Protein AF-A0A7X8A8U7-F1 (afdb_monomer)

Solvent-accessible surface area (backbone atoms only — not comparable to full-atom values): 13178 Å² total; per-residue (Å²): 133,67,96,52,66,76,62,50,73,71,56,72,55,98,38,69,68,60,51,51,52,52,32,54,49,26,54,75,68,67,36,62,67,61,24,28,56,44,34,47,49,49,16,50,50,25,50,57,52,45,16,51,68,59,14,47,54,32,24,50,51,19,32,51,44,16,62,76,69,65,38,58,66,55,28,25,50,24,29,49,54,45,18,57,52,30,47,77,72,67,36,56,68,57,23,51,54,24,43,68,66,16,49,62,52,24,59,78,65,69,36,34,53,57,49,12,53,50,24,40,58,58,13,48,58,32,45,80,70,68,38,50,74,60,12,52,55,26,38,54,52,12,43,59,22,15,62,76,50,66,37,41,65,58,42,16,53,49,27,34,53,52,12,52,52,23,49,79,71,67,38,55,71,59,13,53,54,24,35,54,51,13,49,72,40,48,80,51,86,82,32,23,53,62,47,15,53,44,32,35,52,53,12,52,50,28,44,76,75,65,40,50,70,63,13,45,57,24,21,52,53,12,27,55,22,10,59,74,45,52,22,42,58,52,30,16,50,26,32,36,54,47,14,51,51,30,45,76,72,67,38,57,66,62,14,50,55,28,41,52,55,15,48,54,26,44,54,59,37,73,77,84

Mean predicted aligned error: 4.86 Å

Radius of gyration: 19.3 Å; Cα contacts (8 Å, |Δi|>4): 388; chains: 1; bounding box: 49×42×52 Å

Nearest PDB structures (foldseek):
  3sf4-assembly1_A  TM=5.669E-01  e=4.932E-05  Homo sapiens
  5a7d-assembly4_D  TM=5.141E-01  e=3.192E-05  Drosophila melanogaster
  6hc2-assembly1_C  TM=5.710E-01  e=1.529E-04  Homo sapiens
  3ro2-assembly1_A  TM=4.913E-01  e=6.404E-05  Mus musculus
  6mfv-assembly4_D  TM=6.265E-01  e=5.658E-03  Pyrococcus horikoshii OT3

Structure (mmCIF, N/CA/C/O backbone):
data_AF-A0A7X8A8U7-F1
#
_entry.id   AF-A0A7X8A8U7-F1
#
loop_
_atom_site.group_PDB
_atom_site.id
_atom_site.type_symbol
_atom_site.label_atom_id
_atom_site.label_alt_id
_atom_site.label_comp_id
_atom_site.label_asym_id
_atom_site.label_entity_id
_atom_site.label_seq_id
_atom_site.pdbx_PDB_ins_code
_atom_site.Cartn_x
_atom_site.Cartn_y
_atom_site.Cartn_z
_atom_site.occupancy
_atom_site.B_iso_or_equiv
_atom_site.auth_seq_id
_atom_site.auth_comp_id
_atom_site.auth_asym_id
_atom_site.auth_atom_id
_atom_site.pdbx_PDB_model_num
ATOM 1 N N . MET A 1 1 ? -24.612 5.758 11.509 1.00 29.52 1 MET A N 1
ATOM 2 C CA . MET A 1 1 ? -23.771 6.865 11.016 1.00 29.52 1 MET A CA 1
ATOM 3 C C . MET A 1 1 ? -22.344 6.439 11.292 1.00 29.52 1 MET A C 1
ATOM 5 O O . MET A 1 1 ? -21.960 6.376 12.449 1.00 29.52 1 MET A O 1
ATOM 9 N N . THR A 1 2 ? -21.651 5.929 10.279 1.00 29.95 2 THR A N 1
ATOM 10 C CA . THR A 1 2 ? -20.330 5.307 10.427 1.00 29.95 2 THR A CA 1
ATOM 11 C C . THR A 1 2 ? -19.344 6.360 10.928 1.00 29.95 2 THR A C 1
ATOM 13 O O . THR A 1 2 ? -19.280 7.436 10.329 1.00 29.95 2 THR A O 1
ATOM 16 N N . LEU A 1 3 ? -18.581 6.030 11.980 1.00 38.50 3 LEU A N 1
ATOM 17 C CA . LEU A 1 3 ? -17.526 6.835 12.637 1.00 38.50 3 LEU A CA 1
ATOM 18 C C . LEU A 1 3 ? -16.464 7.400 11.662 1.00 38.50 3 LEU A C 1
ATOM 20 O O . LEU A 1 3 ? -15.625 8.209 12.020 1.00 38.50 3 LEU A O 1
ATOM 24 N N . ILE A 1 4 ? -16.535 7.021 10.386 1.00 44.38 4 ILE A N 1
ATOM 25 C CA . ILE A 1 4 ? -15.584 7.382 9.339 1.00 44.38 4 ILE A CA 1
ATOM 26 C C . ILE A 1 4 ? -16.167 8.423 8.356 1.00 44.38 4 ILE A C 1
ATOM 28 O O . ILE A 1 4 ? -15.412 9.148 7.729 1.00 44.38 4 ILE A O 1
ATOM 32 N N . SER A 1 5 ? -17.488 8.600 8.216 1.00 41.59 5 SER A N 1
ATOM 33 C CA . SER A 1 5 ? -18.013 9.275 7.003 1.00 41.59 5 SER A CA 1
ATOM 34 C C . SER A 1 5 ? -17.898 10.807 6.944 1.00 41.59 5 SER A C 1
ATOM 36 O O . SER A 1 5 ? -17.692 11.322 5.859 1.00 41.59 5 SER A O 1
ATOM 38 N N . ALA A 1 6 ? -17.970 11.553 8.054 1.00 31.25 6 ALA A N 1
ATOM 39 C CA . ALA A 1 6 ? -17.949 13.029 7.995 1.00 31.25 6 ALA A CA 1
ATOM 40 C C . ALA A 1 6 ? -16.612 13.655 8.435 1.00 31.25 6 ALA A C 1
ATOM 42 O O . ALA A 1 6 ? -16.249 14.733 7.968 1.00 31.25 6 ALA A O 1
ATOM 43 N N . ALA A 1 7 ? -15.853 12.974 9.301 1.00 36.41 7 ALA A N 1
ATOM 44 C CA . ALA A 1 7 ? -14.508 13.400 9.687 1.00 36.41 7 ALA A CA 1
ATOM 45 C C . ALA A 1 7 ? -13.444 12.928 8.675 1.00 36.41 7 ALA A C 1
ATOM 47 O O . ALA A 1 7 ? -12.528 13.689 8.366 1.00 36.41 7 ALA A O 1
ATOM 48 N N . ALA A 1 8 ? -13.575 11.728 8.084 1.00 38.00 8 ALA A N 1
ATOM 49 C CA . ALA A 1 8 ? -12.569 11.209 7.148 1.00 38.00 8 ALA A CA 1
ATOM 50 C C . ALA A 1 8 ? -12.630 11.843 5.749 1.00 38.00 8 ALA A C 1
ATOM 52 O O . ALA A 1 8 ? -11.623 11.841 5.041 1.00 38.00 8 ALA A O 1
ATOM 53 N N . GLU A 1 9 ? -13.761 12.434 5.356 1.00 37.53 9 GLU A N 1
ATOM 54 C CA . GLU A 1 9 ? -13.905 13.091 4.048 1.00 37.53 9 GLU A CA 1
ATOM 55 C C . GLU A 1 9 ? -13.117 14.411 3.976 1.00 37.53 9 GLU A C 1
ATOM 57 O O . GLU A 1 9 ? -12.620 14.789 2.919 1.00 37.53 9 GLU A O 1
ATOM 62 N N . GLY A 1 10 ? -12.910 15.066 5.126 1.00 37.25 10 GLY A N 1
ATOM 63 C CA . GLY A 1 10 ? -12.135 16.303 5.248 1.00 37.25 10 GLY A CA 1
ATOM 64 C C . GLY A 1 10 ? -10.708 16.136 5.774 1.00 37.25 10 GLY A C 1
ATOM 65 O O . GLY A 1 10 ? -9.951 17.094 5.708 1.00 37.25 10 GLY A O 1
ATOM 66 N N . LEU A 1 11 ? -10.320 14.963 6.294 1.00 44.78 11 LEU A N 1
ATOM 67 C CA . LEU A 1 11 ? -9.005 14.716 6.917 1.00 44.78 11 LEU A CA 1
ATOM 68 C C . LEU A 1 11 ? -8.078 13.794 6.102 1.00 44.78 11 LEU A C 1
ATOM 70 O O . LEU A 1 11 ? -6.947 13.553 6.510 1.00 44.78 11 LEU A O 1
ATOM 74 N N . ARG A 1 12 ? -8.452 13.425 4.869 1.00 51.97 12 ARG A N 1
ATOM 75 C CA . ARG A 1 12 ? -7.515 12.979 3.805 1.00 51.97 12 ARG A CA 1
ATOM 76 C C . ARG A 1 12 ? -6.573 14.101 3.310 1.00 51.97 12 ARG A C 1
ATOM 78 O O . ARG A 1 12 ? -6.045 14.063 2.199 1.00 51.97 12 ARG A O 1
ATOM 85 N N . LEU A 1 13 ? -6.356 15.124 4.132 1.00 51.38 13 LEU A N 1
ATOM 86 C CA . LEU A 1 13 ? -5.466 16.240 3.867 1.00 51.38 13 LEU A CA 1
ATOM 87 C C . LEU A 1 13 ? -4.034 15.746 4.047 1.00 51.38 13 LEU A C 1
ATOM 89 O O . LEU A 1 13 ? -3.618 15.422 5.154 1.00 51.38 13 LEU A O 1
ATOM 93 N N . ARG A 1 14 ? -3.258 15.728 2.960 1.00 62.75 14 ARG A N 1
ATOM 94 C CA . ARG A 1 14 ? -1.804 15.468 2.946 1.00 62.75 14 ARG A CA 1
ATOM 95 C C . ARG A 1 14 ? -1.008 16.590 3.631 1.00 62.75 14 ARG A C 1
ATOM 97 O O . ARG A 1 14 ? 0.057 16.983 3.159 1.00 62.75 14 ARG A O 1
ATOM 104 N N . ASP A 1 15 ? -1.557 17.173 4.684 1.00 76.94 15 ASP A N 1
ATOM 105 C CA . ASP A 1 15 ? -1.077 18.365 5.356 1.00 76.94 15 ASP A CA 1
ATOM 106 C C . ASP A 1 15 ? -1.090 18.119 6.865 1.00 76.94 15 ASP A C 1
ATOM 108 O O . ASP A 1 15 ? -2.117 18.256 7.535 1.00 76.94 15 ASP A O 1
ATOM 112 N N . GLU A 1 16 ? 0.082 17.743 7.377 1.00 85.31 16 GLU A N 1
ATOM 113 C CA . GLU A 1 16 ? 0.337 17.509 8.799 1.00 85.31 16 GLU A CA 1
ATOM 114 C C . GLU A 1 16 ? -0.150 18.670 9.669 1.00 85.31 16 GLU A C 1
ATOM 116 O O . GLU A 1 16 ? -0.718 18.439 10.731 1.00 85.31 16 GLU A O 1
ATOM 121 N N . GLN A 1 17 ? -0.003 19.923 9.216 1.00 86.75 17 GLN A N 1
ATOM 122 C CA . GLN A 1 17 ? -0.391 21.088 10.015 1.00 86.75 17 GLN A CA 1
ATOM 123 C C . GLN A 1 17 ? -1.900 21.135 10.247 1.00 86.75 17 GLN A C 1
ATOM 125 O O . GLN A 1 17 ? -2.347 21.464 11.345 1.00 86.75 17 GLN A O 1
ATOM 130 N N . LYS A 1 18 ? -2.697 20.777 9.234 1.00 85.44 18 LYS A N 1
ATOM 131 C CA . LYS A 1 18 ? -4.159 20.742 9.358 1.00 85.44 18 LYS A CA 1
ATOM 132 C C . LYS A 1 18 ? -4.621 19.601 10.256 1.00 85.44 18 LYS A C 1
ATOM 134 O O . LYS A 1 18 ? -5.530 19.810 11.057 1.00 85.44 18 LYS A O 1
ATOM 139 N N . ILE A 1 19 ? -3.987 18.431 10.149 1.00 86.06 19 ILE A N 1
ATOM 140 C CA . ILE A 1 19 ? -4.287 17.282 11.013 1.00 86.06 19 ILE A CA 1
ATOM 141 C C . ILE A 1 19 ? -3.961 17.630 12.471 1.00 86.06 19 ILE A C 1
ATOM 143 O O . ILE A 1 19 ? -4.821 17.486 13.339 1.00 86.06 19 ILE A O 1
ATOM 147 N N . THR A 1 20 ? -2.771 18.178 12.729 1.00 89.69 20 THR A N 1
ATOM 148 C CA . THR A 1 20 ? -2.343 18.610 14.068 1.00 89.69 20 THR A CA 1
ATOM 149 C C . THR A 1 20 ? -3.266 19.686 14.637 1.00 89.69 20 THR A C 1
ATOM 151 O O . THR A 1 20 ? -3.722 19.565 15.769 1.00 89.69 20 THR A O 1
ATOM 154 N N . ALA A 1 21 ? -3.638 20.699 13.847 1.00 89.00 21 ALA A N 1
ATOM 155 C CA . ALA A 1 21 ? -4.564 21.739 14.298 1.00 89.00 21 ALA A CA 1
ATOM 156 C C . ALA A 1 21 ? -5.960 21.184 14.641 1.00 89.00 21 ALA A C 1
ATOM 158 O O . ALA A 1 21 ? -6.583 21.624 15.611 1.00 89.00 21 ALA A O 1
ATOM 159 N N . ALA A 1 22 ? -6.459 20.215 13.864 1.00 87.88 22 ALA A N 1
ATOM 160 C CA . ALA A 1 22 ? -7.726 19.546 14.145 1.00 87.88 22 ALA A CA 1
ATOM 161 C C . ALA A 1 22 ? -7.650 18.709 15.431 1.00 87.88 22 ALA A C 1
ATOM 163 O O . ALA A 1 22 ? -8.573 18.761 16.249 1.00 87.88 22 ALA A O 1
ATOM 164 N N . LEU A 1 23 ? -6.537 18.000 15.638 1.00 88.62 23 LEU A N 1
ATOM 165 C CA . LEU A 1 23 ? -6.283 17.230 16.851 1.00 88.62 23 LEU A CA 1
ATOM 166 C C . LEU A 1 23 ? -6.224 18.138 18.085 1.00 88.62 23 LEU A C 1
ATOM 168 O O . LEU A 1 23 ? -6.939 17.896 19.057 1.00 88.62 23 LEU A O 1
ATOM 172 N N . ASP A 1 24 ? -5.453 19.224 18.023 1.00 90.06 24 ASP A N 1
ATOM 173 C CA . ASP A 1 24 ? -5.348 20.212 19.100 1.00 90.06 24 ASP A CA 1
ATOM 174 C C . ASP A 1 24 ? -6.712 20.805 19.458 1.00 90.06 24 ASP A C 1
ATOM 176 O O . ASP A 1 24 ? -7.023 21.018 20.631 1.00 90.06 24 ASP A O 1
ATOM 180 N N . ASN A 1 25 ? -7.548 21.074 18.453 1.00 88.69 25 ASN A N 1
ATOM 181 C CA . ASN A 1 25 ? -8.898 21.575 18.668 1.00 88.69 25 ASN A CA 1
ATOM 182 C C . ASN A 1 25 ? -9.790 20.533 19.364 1.00 88.69 25 ASN A C 1
ATOM 184 O O . ASN A 1 25 ? -10.472 20.869 20.330 1.00 88.69 25 ASN A O 1
ATOM 188 N N . ALA A 1 26 ? -9.754 19.269 18.931 1.00 88.50 26 ALA A N 1
ATOM 189 C CA . ALA A 1 26 ? -10.514 18.190 19.567 1.00 88.50 26 ALA A CA 1
ATOM 190 C C . ALA A 1 26 ? -10.090 17.971 21.031 1.00 88.50 26 ALA A C 1
ATOM 192 O O . ALA A 1 26 ? -10.943 17.827 21.910 1.00 88.50 26 ALA A O 1
ATOM 193 N N . VAL A 1 27 ? -8.783 18.038 21.310 1.00 89.31 27 VAL A N 1
ATOM 194 C CA . VAL A 1 27 ? -8.228 17.957 22.670 1.00 89.31 27 VAL A CA 1
ATOM 195 C C . VAL A 1 27 ? -8.670 19.151 23.522 1.00 89.31 27 VAL A C 1
ATOM 197 O O . VAL A 1 27 ? -9.131 18.957 24.645 1.00 89.31 27 VAL A O 1
ATOM 200 N N . LYS A 1 28 ? -8.609 20.384 22.995 1.00 92.56 28 LYS A N 1
ATOM 201 C CA . LYS A 1 28 ? -9.096 21.591 23.697 1.00 92.56 28 LYS A CA 1
ATOM 202 C C . LYS A 1 28 ? -10.584 21.513 24.033 1.00 92.56 28 LYS A C 1
ATOM 204 O O . LYS A 1 28 ? -10.999 22.006 25.078 1.00 92.56 28 LYS A O 1
ATOM 209 N N . GLN A 1 29 ? -11.372 20.884 23.165 1.00 90.94 29 GLN A N 1
ATOM 210 C CA . GLN A 1 29 ? -12.800 20.645 23.375 1.00 90.94 29 GLN A CA 1
ATOM 211 C C . GLN A 1 29 ? -13.092 19.447 24.293 1.00 90.94 29 GLN A C 1
ATOM 213 O O . GLN A 1 29 ? -14.259 19.153 24.536 1.00 90.94 29 GLN A O 1
ATOM 218 N N . GLN A 1 30 ? -12.062 18.761 24.806 1.00 89.44 30 GLN A N 1
ATOM 219 C CA . GLN A 1 30 ? -12.180 17.558 25.641 1.00 89.44 30 GLN A CA 1
ATOM 220 C C . GLN A 1 30 ? -12.993 16.435 24.975 1.00 89.44 30 GLN A C 1
ATOM 222 O O . GLN A 1 30 ? -13.599 15.599 25.644 1.00 89.44 30 GLN A O 1
ATOM 227 N N . ASN A 1 31 ? -12.998 16.392 23.641 1.00 88.88 31 ASN A N 1
ATOM 228 C CA . ASN A 1 31 ? -13.675 15.352 22.882 1.00 88.88 31 ASN A CA 1
ATOM 229 C C . ASN A 1 31 ? -12.697 14.201 22.606 1.00 88.88 31 ASN A C 1
ATOM 231 O O . ASN A 1 31 ? -12.061 14.141 21.552 1.00 88.88 31 ASN A O 1
ATOM 235 N N . ALA A 1 32 ? -12.561 13.304 23.587 1.00 87.88 32 ALA A N 1
ATOM 236 C CA . ALA A 1 32 ? -11.608 12.193 23.545 1.00 87.88 32 ALA A CA 1
ATOM 237 C C . ALA A 1 32 ? -11.845 11.233 22.364 1.00 87.88 32 ALA A C 1
ATOM 239 O O . ALA A 1 32 ? -10.881 10.781 21.751 1.00 87.88 32 ALA A O 1
ATOM 240 N N . VAL A 1 33 ? -13.109 10.973 22.003 1.00 88.31 33 VAL A N 1
ATOM 241 C CA . VAL A 1 33 ? -13.465 10.096 20.872 1.00 88.31 33 VAL A CA 1
ATOM 242 C C . VAL A 1 33 ? -12.967 10.695 19.559 1.00 88.31 33 VAL A C 1
ATOM 244 O O . VAL A 1 33 ? -12.173 10.070 18.861 1.00 88.31 33 VAL A O 1
ATOM 247 N N . THR A 1 34 ? -13.336 11.944 19.263 1.00 87.12 34 THR A N 1
ATOM 248 C CA . THR A 1 34 ? -12.890 12.614 18.033 1.00 87.12 34 THR A CA 1
ATOM 249 C C . THR A 1 34 ? -11.375 12.815 18.005 1.00 87.12 34 THR A C 1
ATOM 251 O O . THR A 1 34 ? -10.756 12.685 16.952 1.00 87.12 34 THR A O 1
ATOM 254 N N . ALA A 1 35 ? -10.741 13.090 19.148 1.00 89.00 35 ALA A N 1
ATOM 255 C CA . ALA A 1 35 ? -9.285 13.172 19.214 1.00 89.00 35 ALA A CA 1
ATOM 256 C C . ALA A 1 35 ? -8.621 11.831 18.846 1.00 89.00 35 ALA A C 1
ATOM 258 O O . ALA A 1 35 ? -7.645 11.824 18.097 1.00 89.00 35 ALA A O 1
ATOM 259 N N . ALA A 1 36 ? -9.154 10.702 19.320 1.00 90.38 36 ALA A N 1
ATOM 260 C CA . ALA A 1 36 ? -8.630 9.374 19.006 1.00 90.38 36 ALA A CA 1
ATOM 261 C C . ALA A 1 36 ? -8.787 9.025 17.510 1.00 90.38 36 ALA A C 1
ATOM 263 O O . ALA A 1 36 ? -7.855 8.504 16.896 1.00 90.38 36 ALA A O 1
ATOM 264 N N . GLU A 1 37 ? -9.921 9.378 16.899 1.00 88.88 37 GLU A N 1
ATOM 265 C CA . GLU A 1 37 ? -10.153 9.211 15.456 1.00 88.88 37 GLU A CA 1
ATOM 266 C C . GLU A 1 37 ? -9.174 10.044 14.616 1.00 88.88 37 GLU A C 1
ATOM 268 O O . GLU A 1 37 ? -8.569 9.537 13.670 1.00 88.88 37 GLU A O 1
ATOM 273 N N . ILE A 1 38 ? -8.961 11.314 14.980 1.00 89.44 38 ILE A N 1
ATOM 274 C CA . ILE A 1 38 ? -8.014 12.191 14.276 1.00 89.44 38 ILE A CA 1
ATOM 275 C C . ILE A 1 38 ? -6.578 11.670 14.424 1.00 89.44 38 ILE A C 1
ATOM 277 O O . ILE A 1 38 ? -5.818 11.709 13.455 1.00 89.44 38 ILE A O 1
ATOM 281 N N . ARG A 1 39 ? -6.205 11.122 15.590 1.00 91.62 39 ARG A N 1
ATOM 282 C CA . ARG A 1 39 ? -4.889 10.483 15.776 1.00 91.62 39 ARG A CA 1
ATOM 283 C C . ARG A 1 39 ? -4.676 9.307 14.831 1.00 91.62 39 ARG A C 1
ATOM 285 O O . ARG A 1 39 ? -3.577 9.165 14.308 1.00 91.62 39 ARG A O 1
ATOM 292 N N . LEU A 1 40 ? -5.703 8.499 14.544 1.00 92.44 40 LEU A N 1
ATOM 293 C CA . LEU A 1 40 ? -5.567 7.417 13.559 1.00 92.44 40 LEU A CA 1
ATOM 294 C C . LEU A 1 40 ? -5.223 7.976 12.175 1.00 92.44 40 LEU A C 1
ATOM 296 O O . LEU A 1 40 ? -4.375 7.432 11.470 1.00 92.44 40 LEU A O 1
ATOM 300 N N . ILE A 1 41 ? -5.840 9.095 11.801 1.00 89.62 41 ILE A N 1
ATOM 301 C CA . ILE A 1 41 ? -5.555 9.761 10.530 1.00 89.62 41 ILE A CA 1
ATOM 302 C C . ILE A 1 41 ? -4.130 10.329 10.513 1.00 89.62 41 ILE A C 1
ATOM 304 O O . ILE A 1 41 ? -3.430 10.207 9.508 1.00 89.62 41 ILE A O 1
ATOM 308 N N . HIS A 1 42 ? -3.669 10.882 11.634 1.00 90.31 42 HIS A N 1
ATOM 309 C CA . HIS A 1 42 ? -2.298 11.361 11.799 1.00 90.31 42 HIS A CA 1
ATOM 310 C C . HIS A 1 42 ? -1.262 10.230 11.690 1.00 90.31 42 HIS A C 1
ATOM 312 O O . HIS A 1 42 ? -0.277 10.353 10.963 1.00 90.31 42 HIS A O 1
ATOM 318 N N . ALA A 1 43 ? -1.527 9.084 12.321 1.00 92.62 43 ALA A N 1
ATOM 319 C CA . ALA A 1 43 ? -0.690 7.893 12.211 1.00 92.62 43 ALA A CA 1
ATOM 320 C C . ALA A 1 43 ? -0.608 7.383 10.759 1.00 92.62 43 ALA A C 1
ATOM 322 O O . ALA A 1 43 ? 0.482 7.111 10.246 1.00 92.62 43 ALA A O 1
ATOM 323 N N . ASN A 1 44 ? -1.750 7.335 10.061 1.00 88.94 44 ASN A N 1
ATOM 324 C CA . ASN A 1 44 ? -1.811 6.986 8.640 1.00 88.94 44 ASN A CA 1
ATOM 325 C C . ASN A 1 44 ? -1.002 7.972 7.780 1.00 88.94 44 ASN A C 1
ATOM 327 O O . ASN A 1 44 ? -0.295 7.549 6.866 1.00 88.94 44 ASN A O 1
ATOM 331 N N . TYR A 1 45 ? -1.059 9.276 8.075 1.00 87.50 45 TYR A N 1
ATOM 332 C CA . TYR A 1 45 ? -0.254 10.286 7.382 1.00 87.50 45 TYR A CA 1
ATOM 333 C C . TYR A 1 45 ? 1.247 9.991 7.496 1.00 87.50 45 TYR A C 1
ATOM 335 O O . TYR A 1 45 ? 1.952 10.012 6.482 1.00 87.50 45 TYR A O 1
ATOM 343 N N . PHE A 1 46 ? 1.743 9.643 8.686 1.00 89.00 46 PHE A N 1
ATOM 344 C CA . PHE A 1 46 ? 3.148 9.257 8.847 1.00 89.00 46 PHE A CA 1
ATOM 345 C C . PHE A 1 46 ? 3.490 7.964 8.119 1.00 89.00 46 PHE A C 1
ATOM 347 O O . PHE A 1 46 ? 4.541 7.886 7.488 1.00 89.00 46 PHE A O 1
ATOM 354 N N . PHE A 1 47 ? 2.596 6.976 8.121 1.00 87.38 47 PHE A N 1
ATOM 355 C CA . PHE A 1 47 ? 2.804 5.752 7.350 1.00 87.38 47 PHE A CA 1
ATOM 356 C C . PHE A 1 47 ? 2.935 6.030 5.843 1.00 87.38 47 PHE A C 1
ATOM 358 O O . PHE A 1 47 ? 3.845 5.508 5.191 1.00 87.38 47 PHE A O 1
ATOM 365 N N . PHE A 1 48 ? 2.056 6.865 5.279 1.00 82.06 48 PHE A N 1
ATOM 366 C CA . PHE A 1 48 ? 2.093 7.208 3.855 1.00 82.06 48 PHE A CA 1
ATOM 367 C C . PHE A 1 48 ? 3.253 8.132 3.492 1.00 82.06 48 PHE A C 1
ATOM 369 O O . PHE A 1 48 ? 3.769 8.027 2.386 1.00 82.06 48 PHE A O 1
ATOM 376 N N . THR A 1 49 ? 3.709 8.980 4.412 1.00 83.62 49 THR A N 1
ATOM 377 C CA . THR A 1 49 ? 4.914 9.807 4.224 1.00 83.62 49 THR A CA 1
ATOM 378 C C . THR A 1 49 ? 6.200 9.100 4.657 1.00 83.62 49 THR A C 1
ATOM 380 O O . THR A 1 49 ? 7.257 9.716 4.672 1.00 83.62 49 THR A O 1
ATOM 383 N N . VAL A 1 50 ? 6.133 7.789 4.935 1.00 87.75 50 VAL A N 1
ATOM 384 C CA . VAL A 1 50 ? 7.279 6.900 5.220 1.00 87.75 50 VAL A CA 1
ATOM 385 C C . VAL A 1 50 ? 7.988 7.190 6.554 1.00 87.75 50 VAL A C 1
ATOM 387 O O . VAL A 1 50 ? 8.985 6.558 6.886 1.00 87.75 50 VAL A O 1
ATOM 390 N N . GLN A 1 51 ? 7.392 8.019 7.407 1.00 89.56 51 GLN A N 1
ATOM 391 C CA . GLN A 1 51 ? 7.843 8.315 8.769 1.00 89.56 51 GLN A CA 1
ATOM 392 C C . GLN A 1 51 ? 7.491 7.164 9.729 1.00 89.56 51 GLN A C 1
ATOM 394 O O . GLN A 1 51 ? 6.689 7.307 10.652 1.00 89.56 51 GLN A O 1
ATOM 399 N N . ASN A 1 52 ? 8.063 5.978 9.497 1.00 90.75 52 ASN A N 1
ATOM 400 C CA . ASN A 1 52 ? 7.649 4.720 10.136 1.00 90.75 52 ASN A CA 1
ATOM 401 C C . ASN A 1 52 ? 7.738 4.756 11.670 1.00 90.75 52 ASN A C 1
ATOM 403 O O . ASN A 1 52 ? 6.879 4.190 12.345 1.00 90.75 52 ASN A O 1
ATOM 407 N N . ARG A 1 53 ? 8.757 5.423 12.232 1.00 92.94 53 ARG A N 1
ATOM 408 C CA . ARG A 1 53 ? 8.904 5.555 13.691 1.00 92.94 53 ARG A CA 1
ATOM 409 C C . ARG A 1 53 ? 7.753 6.369 14.284 1.00 92.94 53 ARG A C 1
ATOM 411 O O . ARG A 1 53 ? 7.079 5.881 15.185 1.00 92.94 53 ARG A O 1
ATOM 418 N N . ARG A 1 54 ? 7.489 7.552 13.719 1.00 93.38 54 ARG A N 1
ATOM 419 C CA . ARG A 1 54 ? 6.383 8.426 14.139 1.00 93.38 54 ARG A CA 1
ATOM 420 C C . ARG A 1 54 ? 5.030 7.749 13.933 1.00 93.38 54 ARG A C 1
ATOM 422 O O . ARG A 1 54 ? 4.168 7.838 14.796 1.00 93.38 54 ARG A O 1
ATOM 429 N N . ALA A 1 55 ? 4.858 7.010 12.836 1.00 93.19 55 ALA A N 1
ATOM 430 C CA . ALA A 1 55 ? 3.647 6.231 12.589 1.00 93.19 55 ALA A CA 1
ATOM 431 C C . ALA A 1 55 ? 3.392 5.209 13.708 1.00 93.19 55 ALA A C 1
ATOM 433 O O . ALA A 1 55 ? 2.287 5.150 14.237 1.00 93.19 55 ALA A O 1
ATOM 434 N N . LEU A 1 56 ? 4.407 4.431 14.105 1.00 96.06 56 LEU A N 1
ATOM 435 C CA . LEU A 1 56 ? 4.283 3.464 15.203 1.00 96.06 56 LEU A CA 1
ATOM 436 C C . LEU A 1 56 ? 3.970 4.139 16.543 1.00 96.06 56 LEU A C 1
ATOM 438 O O . LEU A 1 56 ? 3.128 3.633 17.283 1.00 96.06 56 LEU A O 1
ATOM 442 N N . GLU A 1 57 ? 4.619 5.268 16.838 1.00 96.00 57 GLU A N 1
ATOM 443 C CA . GLU A 1 57 ? 4.357 6.068 18.042 1.00 96.00 57 GLU A CA 1
ATOM 444 C C . GLU A 1 57 ? 2.909 6.578 18.078 1.00 96.00 57 GLU A C 1
ATOM 446 O O . GLU A 1 57 ? 2.232 6.447 19.097 1.00 96.00 57 GLU A O 1
ATOM 451 N N . GLU A 1 58 ? 2.400 7.106 16.965 1.00 94.81 58 GLU A N 1
ATOM 452 C CA . GLU A 1 58 ? 1.021 7.590 16.873 1.00 94.81 58 GLU A CA 1
ATOM 453 C C . GLU A 1 58 ? 0.005 6.444 16.925 1.00 94.81 58 GLU A C 1
ATOM 455 O O . GLU A 1 58 ? -0.986 6.558 17.639 1.00 94.81 58 GLU A O 1
ATOM 460 N N . TYR A 1 59 ? 0.239 5.307 16.257 1.00 96.81 59 TYR A N 1
ATOM 461 C CA . TYR A 1 59 ? -0.658 4.150 16.385 1.00 96.81 59 TYR A CA 1
ATOM 462 C C . TYR A 1 59 ? -0.722 3.624 17.823 1.00 96.81 59 TYR A C 1
ATOM 464 O O . TYR A 1 59 ? -1.786 3.195 18.270 1.00 96.81 59 TYR A O 1
ATOM 472 N N . GLU A 1 60 ? 0.383 3.677 18.567 1.00 96.38 60 GLU A N 1
ATOM 473 C CA . GLU A 1 60 ? 0.376 3.324 19.986 1.00 96.38 60 GLU A CA 1
ATOM 474 C C . GLU A 1 60 ? -0.481 4.308 20.799 1.00 96.38 60 GLU A C 1
ATOM 476 O O . GLU A 1 60 ? -1.303 3.887 21.613 1.00 96.38 60 GLU A O 1
ATOM 481 N N . GLN A 1 61 ? -0.383 5.611 20.519 1.00 95.06 61 GLN A N 1
ATOM 482 C CA . GLN A 1 61 ? -1.254 6.618 21.137 1.00 95.06 61 GLN A CA 1
ATOM 483 C C . GLN A 1 61 ? -2.732 6.426 20.764 1.00 95.06 61 GLN A C 1
ATOM 485 O O . GLN A 1 61 ? -3.602 6.608 21.615 1.00 95.06 61 GLN A O 1
ATOM 490 N N . VAL A 1 62 ? -3.039 6.021 19.526 1.00 95.06 62 VAL A N 1
ATOM 491 C CA . VAL A 1 62 ? -4.408 5.659 19.115 1.00 95.06 62 VAL A CA 1
ATOM 492 C C . VAL A 1 62 ? -4.906 4.475 19.933 1.00 95.06 62 VAL A C 1
ATOM 494 O O . VAL A 1 62 ? -6.022 4.517 20.439 1.00 95.06 62 VAL A O 1
ATOM 497 N N . ALA A 1 63 ? -4.090 3.431 20.100 1.00 93.00 63 ALA A N 1
ATOM 498 C CA . ALA A 1 63 ? -4.472 2.255 20.874 1.00 93.00 63 ALA A CA 1
ATOM 499 C C . ALA A 1 63 ? -4.728 2.583 22.355 1.00 93.00 63 ALA A C 1
ATOM 501 O O . ALA A 1 63 ? -5.659 2.023 22.937 1.00 93.00 63 ALA A O 1
ATOM 502 N N . GLN A 1 64 ? -3.946 3.497 22.941 1.00 92.06 64 GLN A N 1
ATOM 503 C CA . GLN A 1 64 ? -4.139 3.997 24.306 1.00 92.06 64 GLN A CA 1
ATOM 504 C C . GLN A 1 64 ? -5.424 4.822 24.431 1.00 92.06 64 GLN A C 1
ATOM 506 O O . GLN A 1 64 ? -6.271 4.503 25.263 1.00 92.06 64 GLN A O 1
ATOM 511 N N . ALA A 1 65 ? -5.626 5.810 23.555 1.00 91.81 65 ALA A N 1
ATOM 512 C CA . ALA A 1 65 ? -6.833 6.637 23.555 1.00 91.81 65 ALA A CA 1
ATOM 513 C C . ALA A 1 65 ? -8.103 5.798 23.324 1.00 91.81 65 ALA A C 1
ATOM 515 O O . ALA A 1 65 ? -9.118 5.994 23.985 1.00 91.81 65 ALA A O 1
ATOM 516 N N . ALA A 1 66 ? -8.028 4.807 22.436 1.00 92.25 66 ALA A N 1
ATOM 517 C CA . ALA A 1 66 ? -9.107 3.860 22.186 1.00 92.25 66 ALA A CA 1
ATOM 518 C C . ALA A 1 66 ? -9.433 2.987 23.413 1.00 92.25 66 ALA A C 1
ATOM 520 O O . ALA A 1 66 ? -10.588 2.631 23.631 1.00 92.25 66 ALA A O 1
ATOM 521 N N . ALA A 1 67 ? -8.438 2.653 24.243 1.00 89.94 67 ALA A N 1
ATOM 522 C CA . ALA A 1 67 ? -8.670 1.940 25.497 1.00 89.94 67 ALA A CA 1
ATOM 523 C C . ALA A 1 67 ? -9.377 2.823 26.540 1.00 89.94 67 ALA A C 1
ATOM 525 O O . ALA A 1 67 ? -10.233 2.328 27.271 1.00 89.94 67 ALA A O 1
ATOM 526 N N . GLU A 1 68 ? -9.064 4.121 26.583 1.00 89.81 68 GLU A N 1
ATOM 527 C CA . GLU A 1 68 ? -9.727 5.092 27.464 1.00 89.81 68 GLU A CA 1
ATOM 528 C C . GLU A 1 68 ? -11.188 5.342 27.065 1.00 89.81 68 GLU A C 1
ATOM 530 O O . GLU A 1 68 ? -12.048 5.498 27.931 1.00 89.81 68 GLU A O 1
ATOM 535 N N . THR A 1 69 ? -11.486 5.353 25.762 1.00 89.94 69 THR A N 1
ATOM 536 C CA . THR A 1 69 ? -12.848 5.552 25.240 1.00 89.94 69 THR A CA 1
ATOM 537 C C . THR A 1 69 ? -13.660 4.260 25.134 1.00 89.94 69 THR A C 1
ATOM 539 O O . THR A 1 69 ? -14.873 4.318 24.932 1.00 89.94 69 THR A O 1
ATOM 542 N N . GLY A 1 70 ? -13.016 3.096 25.268 1.00 92.25 70 GLY A N 1
ATOM 543 C CA . GLY A 1 70 ? -13.636 1.786 25.062 1.00 92.25 70 GLY A CA 1
ATOM 544 C C . GLY A 1 70 ? -13.892 1.435 23.589 1.00 92.25 70 GLY A C 1
ATOM 545 O O . GLY A 1 70 ? -14.651 0.506 23.312 1.00 92.25 70 GLY A O 1
ATOM 546 N N . ASP A 1 71 ? -13.278 2.150 22.641 1.00 94.75 71 ASP A N 1
ATOM 547 C CA . ASP A 1 71 ? -13.414 1.889 21.206 1.00 94.75 71 ASP A CA 1
ATOM 548 C C . ASP A 1 71 ? -12.471 0.767 20.749 1.00 94.75 71 ASP A C 1
ATOM 550 O O . ASP A 1 71 ? -11.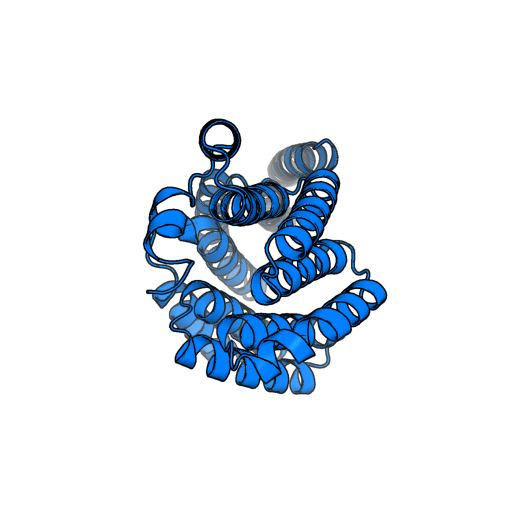344 0.961 20.283 1.00 94.75 71 ASP A O 1
ATOM 554 N N . GLU A 1 72 ? -12.939 -0.468 20.876 1.00 95.25 72 GLU A N 1
ATOM 555 C CA . GLU A 1 72 ? -12.143 -1.631 20.499 1.00 95.25 72 GLU A CA 1
ATOM 556 C C . GLU A 1 72 ? -11.848 -1.691 18.989 1.00 95.25 72 GLU A C 1
ATOM 558 O O . GLU A 1 72 ? -10.790 -2.198 18.603 1.00 95.25 72 GLU A O 1
ATOM 563 N N . ILE A 1 73 ? -12.740 -1.167 18.133 1.00 96.06 73 ILE A N 1
ATOM 564 C CA . ILE A 1 73 ? -12.547 -1.151 16.673 1.00 96.06 73 ILE A CA 1
ATOM 565 C C . ILE A 1 73 ? -11.390 -0.219 16.324 1.00 96.06 73 ILE A C 1
ATOM 567 O O . ILE A 1 73 ? -10.498 -0.621 15.577 1.00 96.06 73 ILE A O 1
ATOM 571 N N . LEU A 1 74 ? -11.350 0.978 16.909 1.00 95.38 74 LEU A N 1
ATOM 572 C CA . LEU A 1 74 ? -10.256 1.927 16.720 1.00 95.38 74 LEU A CA 1
ATOM 573 C C . LEU A 1 74 ? -8.918 1.349 17.202 1.00 95.38 74 LEU A C 1
ATOM 575 O O . LEU A 1 74 ? -7.907 1.427 16.501 1.00 95.38 74 LEU A O 1
ATOM 579 N N . SER A 1 75 ? -8.923 0.671 18.352 1.00 95.69 75 SER A N 1
ATOM 580 C CA . SER A 1 75 ? -7.750 -0.047 18.865 1.00 95.69 75 SER A CA 1
ATOM 581 C C . SER A 1 75 ? -7.287 -1.161 17.909 1.00 95.69 75 SER A C 1
ATOM 583 O O . SER A 1 75 ? -6.091 -1.407 17.746 1.00 95.69 75 SER A O 1
ATOM 585 N N . ALA A 1 76 ? -8.216 -1.870 17.261 1.00 97.56 76 ALA A N 1
ATOM 586 C CA . ALA A 1 76 ? -7.900 -2.894 16.266 1.00 97.56 76 ALA A CA 1
ATOM 587 C C . ALA A 1 76 ? -7.384 -2.295 14.945 1.00 97.56 76 ALA A C 1
ATOM 589 O O . ALA A 1 76 ? -6.443 -2.838 14.367 1.00 97.56 76 ALA A O 1
ATOM 590 N N . LEU A 1 77 ? -7.926 -1.159 14.499 1.00 97.00 77 LEU A N 1
ATOM 591 C CA . LEU A 1 77 ? -7.434 -0.417 13.334 1.00 97.00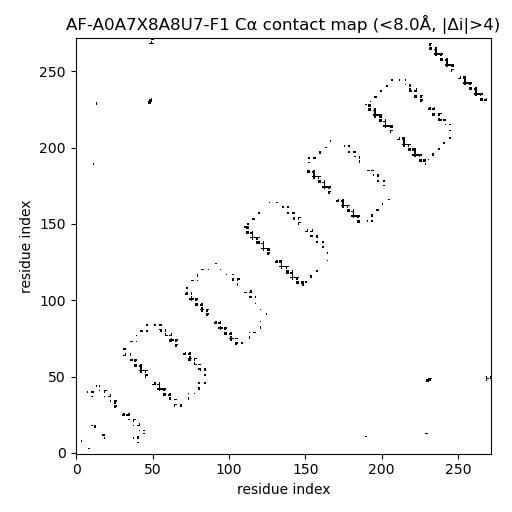 77 LEU A CA 1
ATOM 592 C C . LEU A 1 77 ? -5.999 0.082 13.539 1.00 97.00 77 LEU A C 1
ATOM 594 O O . LEU A 1 77 ? -5.169 -0.081 12.648 1.00 97.00 77 LEU A O 1
ATOM 598 N N . ALA A 1 78 ? -5.669 0.592 14.728 1.00 96.88 78 ALA A N 1
ATOM 599 C CA . ALA A 1 78 ? -4.301 0.992 15.058 1.00 96.88 78 ALA A CA 1
ATOM 600 C C . ALA A 1 78 ? -3.301 -0.170 14.920 1.00 96.88 78 ALA A C 1
ATOM 602 O O . ALA A 1 78 ? -2.218 -0.007 14.362 1.00 96.88 78 ALA A O 1
ATOM 603 N N . ARG A 1 79 ? -3.689 -1.376 15.353 1.00 98.12 79 ARG A N 1
ATOM 604 C CA . ARG A 1 79 ? -2.869 -2.591 15.201 1.00 98.12 79 ARG A CA 1
ATOM 605 C C . ARG A 1 79 ? -2.678 -2.986 13.740 1.00 98.12 79 ARG A C 1
ATOM 607 O O . ARG A 1 79 ? -1.592 -3.421 13.374 1.00 98.12 79 ARG A O 1
ATOM 614 N N . ILE A 1 80 ? -3.699 -2.825 12.897 1.00 97.81 80 ILE A N 1
ATOM 615 C CA . ILE A 1 80 ? -3.550 -3.012 11.445 1.00 97.81 80 ILE A CA 1
ATOM 616 C C . ILE A 1 80 ? -2.552 -2.006 10.871 1.00 97.81 80 ILE A C 1
ATOM 618 O O . ILE A 1 80 ? -1.663 -2.409 10.128 1.00 97.81 80 ILE A O 1
ATOM 622 N N . GLY A 1 81 ? -2.624 -0.741 11.286 1.00 95.50 81 GLY A N 1
ATOM 623 C CA . GLY A 1 81 ? -1.641 0.272 10.907 1.00 95.50 81 GLY A CA 1
ATOM 624 C C . GLY A 1 81 ? -0.207 -0.096 11.312 1.00 95.50 81 GLY A C 1
ATOM 625 O O . GLY A 1 81 ? 0.711 -0.022 10.495 1.00 95.50 81 GLY A O 1
ATOM 626 N N . GLN A 1 82 ? -0.007 -0.590 12.540 1.00 97.69 82 GLN A N 1
ATOM 627 C CA . GLN A 1 82 ? 1.285 -1.127 12.996 1.00 97.69 82 GLN A CA 1
ATOM 628 C C . GLN A 1 82 ? 1.738 -2.326 12.147 1.00 97.69 82 GLN A C 1
ATOM 630 O O . GLN A 1 82 ? 2.919 -2.436 11.809 1.00 97.69 82 GLN A O 1
ATOM 635 N N . ALA A 1 83 ? 0.813 -3.215 11.773 1.00 97.69 83 ALA A N 1
ATOM 636 C CA . ALA A 1 83 ? 1.100 -4.346 10.898 1.00 97.69 83 ALA A CA 1
ATOM 637 C C . ALA A 1 83 ? 1.569 -3.880 9.511 1.00 97.69 83 ALA A C 1
ATOM 639 O O . ALA A 1 83 ? 2.567 -4.392 9.020 1.00 97.69 83 ALA A O 1
ATOM 640 N N . ASP A 1 84 ? 0.918 -2.884 8.904 1.00 94.88 84 ASP A N 1
ATOM 641 C CA . ASP A 1 84 ? 1.340 -2.317 7.617 1.00 94.88 84 ASP A CA 1
ATOM 642 C C . ASP A 1 84 ? 2.745 -1.679 7.701 1.00 94.88 84 ASP A C 1
ATOM 644 O O . ASP A 1 84 ? 3.557 -1.846 6.785 1.00 94.88 84 ASP A O 1
ATOM 648 N N . VAL A 1 85 ? 3.093 -1.018 8.816 1.00 94.75 85 VAL A N 1
ATOM 649 C CA . VAL A 1 85 ? 4.463 -0.512 9.042 1.00 94.75 85 VAL A CA 1
ATOM 650 C C . VAL A 1 85 ? 5.470 -1.663 9.145 1.00 94.75 85 VAL A C 1
ATOM 652 O O . VAL A 1 85 ? 6.499 -1.647 8.472 1.00 94.75 85 VAL A O 1
ATOM 655 N N . HIS A 1 86 ? 5.189 -2.688 9.954 1.00 96.06 86 HIS A N 1
ATOM 656 C CA . HIS A 1 86 ? 6.086 -3.841 10.107 1.00 96.06 86 HIS A CA 1
ATOM 657 C C . HIS A 1 86 ? 6.233 -4.656 8.824 1.00 96.06 86 HIS A C 1
ATOM 659 O O . HIS A 1 86 ? 7.322 -5.153 8.533 1.00 96.06 86 HIS A O 1
ATOM 665 N N . PHE A 1 87 ? 5.170 -4.731 8.029 1.00 94.38 87 PHE A N 1
ATOM 666 C CA . PHE A 1 87 ? 5.187 -5.345 6.714 1.00 94.38 87 PHE A CA 1
ATOM 667 C C . PHE A 1 87 ? 6.195 -4.653 5.787 1.00 94.38 87 PHE A C 1
ATOM 669 O O . PHE A 1 87 ? 6.992 -5.331 5.142 1.00 94.38 87 PHE A O 1
ATOM 676 N N . ARG A 1 88 ? 6.238 -3.312 5.782 1.00 88.25 88 ARG A N 1
ATOM 677 C CA . ARG A 1 88 ? 7.224 -2.533 5.008 1.00 88.25 88 ARG A CA 1
ATOM 678 C C . ARG A 1 88 ? 8.670 -2.894 5.377 1.00 88.25 88 ARG A C 1
ATOM 680 O O . ARG A 1 88 ? 9.534 -2.900 4.508 1.00 88.25 88 ARG A O 1
ATOM 687 N N . SER A 1 89 ? 8.928 -3.232 6.641 1.00 89.12 89 SER A N 1
ATOM 688 C CA . SER A 1 89 ? 10.237 -3.688 7.135 1.00 89.12 89 SER A CA 1
ATOM 689 C C . SER A 1 89 ? 10.442 -5.208 7.060 1.00 89.12 89 SER A C 1
ATOM 691 O O . SER A 1 89 ? 11.416 -5.711 7.612 1.00 89.12 89 SER A O 1
ATOM 693 N N . SER A 1 90 ? 9.542 -5.948 6.401 1.00 92.75 90 SER A N 1
ATOM 694 C CA . SER A 1 90 ? 9.560 -7.419 6.306 1.00 92.75 90 SER A CA 1
ATOM 695 C C . SER A 1 90 ? 9.529 -8.156 7.657 1.00 92.75 90 SER A C 1
ATOM 697 O O . SER A 1 90 ? 9.877 -9.334 7.738 1.00 92.75 90 SER A O 1
ATOM 699 N N . ASP A 1 91 ? 9.078 -7.503 8.733 1.00 95.19 91 ASP A N 1
ATOM 700 C CA . ASP A 1 91 ? 8.911 -8.132 10.049 1.00 95.19 91 ASP A CA 1
ATOM 701 C C . ASP A 1 91 ? 7.570 -8.882 10.108 1.00 95.19 91 ASP A C 1
ATOM 703 O O . ASP A 1 91 ? 6.607 -8.482 10.771 1.00 95.19 91 ASP A O 1
ATOM 707 N N . TYR A 1 92 ? 7.493 -9.994 9.373 1.00 94.75 92 TYR A N 1
ATOM 708 C CA . TYR A 1 92 ? 6.274 -10.803 9.255 1.00 94.75 92 TYR A CA 1
ATOM 709 C C . TYR A 1 92 ? 5.829 -11.433 10.579 1.00 94.75 92 TYR A C 1
ATOM 711 O O . TYR A 1 92 ? 4.645 -11.741 10.760 1.00 94.75 92 TYR A O 1
ATOM 719 N N . LYS A 1 93 ? 6.756 -11.580 11.536 1.00 96.69 93 LYS A N 1
ATOM 720 C CA . LYS A 1 93 ? 6.425 -12.018 12.891 1.00 96.69 93 LYS A CA 1
ATOM 721 C C . LYS A 1 93 ? 5.517 -10.987 13.558 1.00 96.69 93 LYS A C 1
ATOM 723 O O . LYS A 1 93 ? 4.420 -11.343 13.990 1.00 96.69 93 LYS A O 1
ATOM 728 N N . ARG A 1 94 ? 5.915 -9.709 13.573 1.00 97.25 94 ARG A N 1
ATOM 729 C CA . ARG A 1 94 ? 5.080 -8.641 14.143 1.00 97.25 94 ARG A CA 1
ATOM 730 C C . ARG A 1 94 ? 3.788 -8.420 13.365 1.00 97.25 94 ARG A C 1
ATOM 732 O O . ARG A 1 94 ? 2.755 -8.200 13.991 1.00 97.25 94 ARG A O 1
ATOM 739 N N . VAL A 1 95 ? 3.804 -8.545 12.034 1.00 97.62 95 VAL A N 1
ATOM 740 C CA . VAL A 1 95 ? 2.572 -8.511 11.216 1.00 97.62 95 VAL A CA 1
ATOM 741 C C . VAL A 1 95 ? 1.562 -9.542 11.727 1.00 97.62 95 VAL A C 1
ATOM 743 O O . VAL A 1 95 ? 0.411 -9.208 12.010 1.00 97.62 95 VAL A O 1
ATOM 746 N N . THR A 1 96 ? 2.006 -10.787 11.911 1.00 97.50 96 THR A N 1
ATOM 747 C CA . THR A 1 96 ? 1.150 -11.885 12.383 1.00 97.50 96 THR A CA 1
ATOM 748 C C . THR A 1 96 ? 0.635 -11.637 13.802 1.00 97.50 96 THR A C 1
ATOM 750 O O . THR A 1 96 ? -0.547 -11.853 14.073 1.00 97.50 96 THR A O 1
ATOM 753 N N . GLU A 1 97 ? 1.487 -11.135 14.701 1.00 98.12 97 GLU A N 1
ATOM 754 C CA . GLU A 1 97 ? 1.095 -10.773 16.068 1.00 98.12 97 GLU A CA 1
ATOM 755 C C . GLU A 1 97 ? 0.021 -9.676 16.094 1.00 98.12 97 GLU A C 1
ATOM 757 O O . GLU A 1 97 ? -0.940 -9.768 16.861 1.00 98.12 97 GLU A O 1
ATOM 762 N N . MET A 1 98 ? 0.153 -8.644 15.257 1.00 98.25 98 MET A N 1
ATOM 763 C CA . MET A 1 98 ? -0.822 -7.555 15.192 1.00 98.25 98 MET A CA 1
ATOM 764 C C . MET A 1 98 ? -2.158 -8.017 14.607 1.00 98.25 98 MET A C 1
ATOM 766 O O . MET A 1 98 ? -3.211 -7.705 15.168 1.00 98.25 98 MET A O 1
ATOM 770 N N . ILE A 1 99 ? -2.129 -8.830 13.545 1.00 98.19 99 ILE A N 1
ATOM 771 C CA . ILE A 1 99 ? -3.332 -9.454 12.977 1.00 98.19 99 ILE A CA 1
ATOM 772 C C . ILE A 1 99 ? -4.048 -10.303 14.032 1.00 98.19 99 ILE A C 1
ATOM 774 O O . ILE A 1 99 ? -5.262 -10.179 14.189 1.00 98.19 99 ILE A O 1
ATOM 778 N N . ALA A 1 100 ? -3.312 -11.121 14.790 1.00 98.38 100 ALA A N 1
ATOM 779 C CA . ALA A 1 100 ? -3.885 -11.980 15.825 1.00 98.38 100 ALA A CA 1
ATOM 780 C C . ALA A 1 100 ? -4.606 -11.185 16.929 1.00 98.38 100 ALA A C 1
ATOM 782 O O . ALA A 1 100 ? -5.589 -11.666 17.492 1.00 98.38 100 ALA A O 1
ATOM 783 N N . LYS A 1 101 ? -4.150 -9.960 17.218 1.00 97.31 101 LYS A N 1
ATOM 784 C CA . LYS A 1 101 ? -4.798 -9.052 18.175 1.00 97.31 101 LYS A CA 1
ATOM 785 C C . LYS A 1 101 ? -6.007 -8.315 17.580 1.00 97.31 101 LYS A C 1
ATOM 787 O O . LYS A 1 101 ? -6.977 -8.088 18.296 1.00 97.31 101 LYS A O 1
ATOM 792 N N . ALA A 1 102 ? -5.960 -7.925 16.304 1.00 98.00 102 ALA A N 1
ATOM 793 C CA . ALA A 1 102 ? -7.004 -7.117 15.662 1.00 98.00 102 ALA A CA 1
ATOM 794 C C . ALA A 1 102 ? -8.197 -7.949 15.157 1.00 98.00 102 ALA A C 1
ATOM 796 O O . ALA A 1 102 ? -9.357 -7.580 15.338 1.00 98.00 102 ALA A O 1
ATOM 797 N N . GLU A 1 103 ? -7.928 -9.098 14.541 1.00 98.50 103 GLU A N 1
ATOM 798 C CA . GLU A 1 103 ? -8.936 -9.888 13.834 1.00 98.50 103 GLU A CA 1
ATOM 799 C C . GLU A 1 103 ? -10.111 -10.368 14.712 1.00 98.50 103 GLU A C 1
ATOM 801 O O . GLU A 1 103 ? -11.254 -10.273 14.252 1.00 98.50 103 GLU A O 1
ATOM 806 N N . PRO A 1 104 ? -9.916 -10.840 15.964 1.00 98.62 104 PRO A N 1
ATOM 807 C CA . PRO A 1 104 ? -11.037 -11.232 16.821 1.00 98.62 104 PRO A CA 1
ATOM 808 C C . PRO A 1 104 ? -12.017 -10.083 17.079 1.00 98.62 104 PRO A C 1
ATOM 810 O O . PRO A 1 104 ? -13.224 -10.314 17.174 1.00 98.62 104 PRO A O 1
ATOM 813 N N . VAL A 1 105 ? -11.506 -8.848 17.152 1.00 98.12 105 VAL A N 1
ATOM 814 C CA . VAL A 1 105 ? -12.316 -7.641 17.336 1.00 98.12 105 VAL A CA 1
ATOM 815 C C . VAL A 1 105 ? -13.159 -7.373 16.095 1.00 98.12 105 VAL A C 1
ATOM 817 O O . VAL A 1 105 ? -14.368 -7.178 16.209 1.00 98.12 105 VAL A O 1
ATOM 820 N N . PHE A 1 106 ? -12.561 -7.425 14.904 1.00 98.44 106 PHE A N 1
ATOM 821 C CA . PHE A 1 106 ? -13.307 -7.223 13.662 1.00 98.44 106 PHE A CA 1
ATOM 822 C C . PHE A 1 106 ? -14.353 -8.313 13.432 1.00 98.44 106 PHE A C 1
ATOM 824 O O . PHE A 1 106 ? -15.474 -8.003 13.034 1.00 98.44 106 PHE A O 1
ATOM 831 N N . ARG A 1 107 ? -14.038 -9.575 13.759 1.00 98.31 107 ARG A N 1
ATOM 832 C CA . ARG A 1 107 ? -14.998 -10.683 13.665 1.00 98.31 107 ARG A CA 1
ATOM 833 C C . ARG A 1 107 ? -16.205 -10.479 14.575 1.00 98.31 107 ARG A C 1
ATOM 835 O O . ARG A 1 107 ? -17.330 -10.567 14.093 1.00 98.31 107 ARG A O 1
ATOM 842 N N . ARG A 1 108 ? -15.995 -10.199 15.869 1.00 98.06 108 ARG A N 1
ATOM 843 C CA . ARG A 1 108 ? -17.116 -10.046 16.820 1.00 98.06 108 ARG A CA 1
ATOM 844 C C . ARG A 1 108 ? -17.986 -8.822 16.529 1.00 98.06 108 ARG A C 1
ATOM 846 O O . ARG A 1 108 ? -19.165 -8.842 16.856 1.00 98.06 108 ARG A O 1
ATOM 853 N N . ASN A 1 109 ? -17.413 -7.791 15.905 1.00 96.94 109 ASN A N 1
ATOM 854 C CA . ASN A 1 109 ? -18.126 -6.574 15.514 1.00 96.94 109 ASN A CA 1
ATOM 855 C C . ASN A 1 109 ? -18.670 -6.615 14.076 1.00 96.94 109 ASN A C 1
ATOM 857 O O . ASN A 1 109 ? -19.236 -5.624 13.626 1.00 96.94 109 ASN A O 1
ATOM 861 N N . ALA A 1 110 ? -18.483 -7.722 13.343 1.00 97.31 110 ALA A N 1
ATOM 862 C CA . ALA A 1 110 ? -18.820 -7.830 11.920 1.00 97.31 110 ALA A CA 1
ATOM 863 C C . ALA A 1 110 ? -18.273 -6.655 11.076 1.00 97.31 110 ALA A C 1
ATOM 865 O O . ALA A 1 110 ? -18.937 -6.149 10.173 1.00 97.31 110 ALA A O 1
ATOM 866 N N . PHE A 1 111 ? -17.056 -6.203 11.387 1.00 97.38 111 PHE A N 1
ATOM 867 C CA . PHE A 1 111 ? -16.430 -5.054 10.738 1.00 97.38 111 PHE A CA 1
ATOM 868 C C . PHE A 1 111 ? -15.654 -5.498 9.490 1.00 97.38 111 PHE A C 1
ATOM 870 O O . PHE A 1 111 ? -14.467 -5.829 9.557 1.00 97.38 111 PHE A O 1
ATOM 877 N N . ASP A 1 112 ? -16.349 -5.541 8.350 1.00 97.69 112 ASP A N 1
ATOM 878 C CA . ASP A 1 112 ? -15.822 -6.073 7.087 1.00 97.69 112 ASP A CA 1
ATOM 879 C C . ASP A 1 112 ? -14.578 -5.320 6.578 1.00 97.69 112 ASP A C 1
ATOM 881 O O . ASP A 1 112 ? -13.646 -5.964 6.110 1.00 97.69 112 ASP A O 1
ATOM 885 N N . GLU A 1 113 ? -14.487 -3.993 6.727 1.00 95.75 113 GLU A N 1
ATOM 886 C CA . GLU A 1 113 ? -13.297 -3.231 6.300 1.00 95.75 113 GLU A CA 1
ATOM 887 C C . GLU A 1 113 ? -12.019 -3.751 6.988 1.00 95.75 113 GLU A C 1
ATOM 889 O O . GLU A 1 113 ? -11.029 -4.080 6.328 1.00 95.75 113 GLU A O 1
ATOM 894 N N . GLY A 1 114 ? -12.075 -3.945 8.311 1.00 95.75 114 GLY A N 1
ATOM 895 C CA . GLY A 1 114 ? -10.987 -4.521 9.105 1.00 95.75 114 GLY A CA 1
ATOM 896 C C . GLY A 1 114 ? -10.617 -5.947 8.693 1.00 95.75 114 GLY A C 1
ATOM 897 O O . GLY A 1 114 ? -9.432 -6.271 8.576 1.00 95.75 114 GLY A O 1
ATOM 898 N N . LEU A 1 115 ? -11.612 -6.797 8.416 1.00 98.56 115 LEU A N 1
ATOM 899 C CA . LEU A 1 115 ? -11.379 -8.159 7.914 1.00 98.56 115 LEU A CA 1
ATOM 900 C C . LEU A 1 115 ? -10.745 -8.157 6.516 1.00 98.56 115 LEU A C 1
ATOM 902 O O . LEU A 1 115 ? -9.891 -8.998 6.222 1.00 98.56 115 LEU A O 1
ATOM 906 N N . GLY A 1 116 ? -11.093 -7.176 5.683 1.00 98.00 116 GLY A N 1
ATOM 907 C CA . GLY A 1 116 ? -10.440 -6.934 4.402 1.00 98.00 116 GLY A CA 1
ATOM 908 C C . GLY A 1 116 ? -8.957 -6.600 4.569 1.00 98.00 116 GLY A C 1
ATOM 909 O O . GLY A 1 116 ? -8.118 -7.215 3.911 1.00 98.00 116 GLY A O 1
ATOM 910 N N . HIS A 1 117 ? -8.600 -5.709 5.505 1.00 97.19 117 HIS A N 1
ATOM 911 C CA . HIS A 1 117 ? -7.191 -5.390 5.785 1.00 97.19 117 HIS A CA 1
ATOM 912 C C . HIS A 1 117 ? -6.396 -6.591 6.299 1.00 97.19 117 HIS A C 1
ATOM 914 O O . HIS A 1 117 ? -5.269 -6.808 5.851 1.00 97.19 117 HIS A O 1
ATOM 920 N N . VAL A 1 118 ? -6.984 -7.394 7.190 1.00 98.44 118 VAL A N 1
ATOM 921 C CA . VAL A 1 118 ? -6.374 -8.644 7.670 1.00 98.44 118 VAL A CA 1
ATOM 922 C C . VAL A 1 118 ? -6.085 -9.593 6.506 1.00 98.44 118 VAL A C 1
ATOM 924 O O . VAL A 1 118 ? -4.971 -10.104 6.382 1.00 98.44 118 VAL A O 1
ATOM 927 N N . SER A 1 119 ? -7.076 -9.810 5.643 1.00 98.62 119 SER A N 1
ATOM 928 C CA . SER A 1 119 ? -6.965 -10.724 4.504 1.00 98.62 119 SER A CA 1
ATOM 929 C C . SER A 1 119 ? -5.933 -10.227 3.491 1.00 98.62 119 SER A C 1
ATOM 931 O O . SER A 1 119 ? -5.087 -10.996 3.047 1.00 98.62 119 SER A O 1
ATOM 933 N N . ARG A 1 120 ? -5.907 -8.919 3.205 1.00 98.00 120 ARG A N 1
ATOM 934 C CA . ARG A 1 120 ? -4.894 -8.289 2.345 1.00 98.00 120 ARG A CA 1
ATOM 935 C C . ARG A 1 120 ? -3.476 -8.504 2.879 1.00 98.00 120 ARG A C 1
ATOM 937 O O . ARG A 1 120 ? -2.614 -8.959 2.132 1.00 98.00 120 ARG A O 1
ATOM 944 N N . LEU A 1 121 ? -3.231 -8.224 4.162 1.00 97.50 121 LEU A N 1
ATOM 945 C CA . LEU A 1 121 ? -1.917 -8.435 4.782 1.00 97.50 121 LEU A CA 1
ATOM 946 C C . LEU A 1 121 ? -1.487 -9.908 4.723 1.00 97.50 121 LEU A C 1
ATOM 948 O O . LEU A 1 121 ? -0.325 -10.205 4.444 1.00 97.50 121 LEU A O 1
ATOM 952 N N . ARG A 1 122 ? -2.428 -10.839 4.926 1.00 97.88 122 ARG A N 1
ATOM 953 C CA . ARG A 1 122 ? -2.177 -12.275 4.739 1.00 97.88 122 ARG A CA 1
ATOM 954 C C . ARG A 1 122 ? -1.893 -12.658 3.299 1.00 97.88 122 ARG A C 1
ATOM 956 O O . ARG A 1 122 ? -1.104 -13.568 3.110 1.00 97.88 122 ARG A O 1
ATOM 963 N N . GLY A 1 123 ? -2.495 -11.990 2.319 1.00 97.44 123 GLY A N 1
ATOM 964 C CA . GLY A 1 123 ? -2.222 -12.209 0.898 1.00 97.44 123 GLY A CA 1
ATOM 965 C C . GLY A 1 123 ? -0.856 -11.689 0.463 1.00 97.44 123 GLY A C 1
ATOM 966 O O . GLY A 1 123 ? -0.202 -12.318 -0.368 1.00 97.44 123 GLY A O 1
ATOM 967 N N . HIS A 1 124 ? -0.376 -10.600 1.070 1.00 95.00 124 HIS A N 1
ATOM 968 C CA . HIS A 1 124 ? 0.944 -10.055 0.762 1.00 95.00 124 HIS A CA 1
ATOM 969 C C . HIS A 1 124 ? 2.093 -10.994 1.172 1.00 95.00 124 HIS A C 1
ATOM 971 O O . HIS A 1 124 ? 3.045 -11.157 0.419 1.00 95.00 124 HIS A O 1
ATOM 977 N N . MET A 1 125 ? 2.036 -11.624 2.349 1.00 94.75 125 MET A N 1
ATOM 978 C CA . MET A 1 125 ? 3.130 -12.489 2.828 1.00 94.75 125 MET A CA 1
ATOM 979 C C . MET A 1 125 ? 3.502 -13.636 1.857 1.00 94.75 125 MET A C 1
ATOM 981 O O . MET A 1 125 ? 4.675 -13.735 1.498 1.00 94.75 125 MET A O 1
ATOM 985 N N . PRO A 1 126 ? 2.563 -14.481 1.383 1.00 95.81 126 PRO A N 1
ATOM 986 C CA . PRO A 1 126 ? 2.856 -15.519 0.403 1.00 95.81 126 PRO A CA 1
ATOM 987 C C . PRO A 1 126 ? 3.164 -14.951 -0.988 1.00 95.81 126 PRO A C 1
ATOM 989 O O . PRO A 1 126 ? 3.974 -15.544 -1.689 1.00 95.81 126 PRO A O 1
ATOM 992 N N . PHE A 1 127 ? 2.623 -13.782 -1.367 1.00 95.00 127 PHE A N 1
ATOM 993 C CA . PHE A 1 127 ? 2.994 -13.107 -2.620 1.00 95.00 127 PHE A CA 1
ATOM 994 C C . PHE A 1 127 ? 4.506 -12.863 -2.704 1.00 95.00 127 PHE A C 1
ATOM 996 O O . PHE A 1 127 ? 5.143 -13.273 -3.670 1.00 95.00 127 PHE A O 1
ATOM 1003 N N . TYR A 1 128 ? 5.103 -12.275 -1.662 1.00 91.38 128 TYR A N 1
ATOM 1004 C CA . TYR A 1 128 ? 6.553 -12.046 -1.622 1.00 91.38 128 TYR A CA 1
ATOM 1005 C C . TYR A 1 128 ? 7.372 -13.328 -1.411 1.00 91.38 128 TYR A C 1
ATOM 1007 O O . TYR A 1 128 ? 8.581 -13.319 -1.632 1.00 91.38 128 TYR A O 1
ATOM 1015 N N . ALA A 1 129 ? 6.734 -14.429 -1.007 1.00 92.69 129 ALA A N 1
ATOM 1016 C CA . ALA A 1 129 ? 7.348 -15.754 -0.959 1.00 92.69 129 ALA A CA 1
ATOM 1017 C C . ALA A 1 129 ? 7.211 -16.538 -2.283 1.00 92.69 129 ALA A C 1
ATOM 1019 O O . ALA A 1 129 ? 7.741 -17.643 -2.378 1.00 92.69 129 ALA A O 1
ATOM 1020 N N . GLY A 1 130 ? 6.507 -15.994 -3.285 1.00 94.56 130 GLY A N 1
ATOM 1021 C CA . GLY A 1 130 ? 6.225 -16.661 -4.562 1.00 94.56 130 GLY A CA 1
ATOM 1022 C C . GLY A 1 130 ? 5.101 -17.705 -4.514 1.00 94.56 130 GLY A C 1
ATOM 1023 O O . GLY A 1 130 ? 4.874 -18.397 -5.501 1.00 94.56 130 GLY A O 1
ATOM 1024 N N . ASP A 1 131 ? 4.381 -17.832 -3.395 1.00 97.25 131 ASP A N 1
ATOM 1025 C CA . ASP A 1 131 ? 3.197 -18.696 -3.273 1.00 97.25 131 ASP A CA 1
ATOM 1026 C C . ASP A 1 131 ? 1.952 -17.923 -3.736 1.00 97.25 131 ASP A C 1
ATOM 1028 O O . ASP A 1 131 ? 1.164 -17.371 -2.953 1.00 97.25 131 ASP A O 1
ATOM 1032 N N . TYR A 1 132 ? 1.807 -17.822 -5.057 1.00 97.06 132 TYR A N 1
ATOM 1033 C CA . TYR A 1 132 ? 0.726 -17.066 -5.678 1.00 97.06 132 TYR A CA 1
ATOM 1034 C C . TYR A 1 132 ? -0.640 -17.712 -5.446 1.00 97.06 132 TYR A C 1
ATOM 1036 O O . TYR A 1 132 ? -1.622 -16.998 -5.253 1.00 97.06 132 TYR A O 1
ATOM 1044 N N . GLU A 1 133 ? -0.730 -19.037 -5.365 1.00 96.94 133 GLU A N 1
ATOM 1045 C CA . GLU A 1 133 ? -1.968 -19.746 -5.057 1.00 96.94 133 GLU A CA 1
ATOM 1046 C C . GLU A 1 133 ? -2.497 -19.395 -3.662 1.00 96.94 133 GLU A C 1
ATOM 1048 O O . GLU A 1 133 ? -3.704 -19.196 -3.493 1.00 96.94 133 GLU A O 1
ATOM 1053 N N . ALA A 1 134 ? -1.632 -19.320 -2.644 1.00 97.19 134 ALA A N 1
ATOM 1054 C CA . ALA A 1 134 ? -2.042 -18.857 -1.321 1.00 97.19 134 ALA A CA 1
ATOM 1055 C C . ALA A 1 134 ? -2.422 -17.378 -1.323 1.00 97.19 134 ALA A C 1
ATOM 1057 O O . ALA A 1 134 ? -3.434 -17.010 -0.719 1.00 97.19 134 ALA A O 1
ATOM 1058 N N . SER A 1 135 ? -1.661 -16.549 -2.036 1.00 98.00 135 SER A N 1
ATOM 1059 C CA . SER A 1 135 ? -1.951 -15.123 -2.164 1.00 98.00 135 SER A CA 1
ATOM 1060 C C . SER A 1 135 ? -3.328 -14.861 -2.788 1.00 98.00 135 SER A C 1
ATOM 1062 O O . SER A 1 135 ? -4.140 -14.139 -2.205 1.00 98.00 135 SER A O 1
ATOM 1064 N N . LEU A 1 136 ? -3.652 -15.540 -3.894 1.00 98.38 136 LEU A N 1
ATOM 1065 C CA . LEU A 1 136 ? -4.942 -15.441 -4.584 1.00 98.38 136 LEU A CA 1
ATOM 1066 C C . LEU A 1 136 ? -6.126 -15.768 -3.663 1.00 98.38 136 LEU A C 1
ATOM 1068 O O . LEU A 1 136 ? -7.142 -15.074 -3.705 1.00 98.38 136 LEU A O 1
ATOM 1072 N N . ARG A 1 137 ? -6.005 -16.783 -2.792 1.00 98.50 137 ARG A N 1
ATOM 1073 C CA . ARG A 1 137 ? -7.070 -17.126 -1.829 1.00 98.50 137 ARG A CA 1
ATOM 1074 C C . ARG A 1 137 ? -7.335 -15.991 -0.843 1.00 98.50 137 ARG A C 1
ATOM 1076 O O . ARG A 1 137 ? -8.490 -15.628 -0.629 1.00 98.50 137 ARG A O 1
ATOM 1083 N N . TYR A 1 138 ? -6.280 -15.422 -0.265 1.00 98.62 138 TYR A N 1
ATOM 1084 C CA . TYR A 1 138 ? -6.412 -14.328 0.697 1.00 98.62 138 TYR A CA 1
ATOM 1085 C C . TYR A 1 138 ? -6.871 -13.022 0.046 1.00 98.62 138 TYR A C 1
ATOM 1087 O O . TYR A 1 138 ? -7.662 -12.288 0.633 1.00 98.62 138 TYR A O 1
ATOM 1095 N N . PHE A 1 139 ? -6.436 -12.737 -1.180 1.00 98.62 139 PHE A N 1
ATOM 1096 C CA . PHE A 1 139 ? -6.930 -11.587 -1.929 1.00 98.62 139 PHE A CA 1
ATOM 1097 C C . PHE A 1 139 ? -8.399 -11.726 -2.322 1.00 98.62 139 PHE A C 1
ATOM 1099 O O . PHE A 1 139 ? -9.137 -10.752 -2.206 1.00 98.62 139 PHE A O 1
ATOM 1106 N N . ALA A 1 140 ? -8.867 -12.922 -2.684 1.00 98.69 140 ALA A N 1
ATOM 1107 C CA . ALA A 1 140 ? -10.292 -13.161 -2.904 1.00 98.69 140 ALA A CA 1
ATOM 1108 C C . ALA A 1 140 ? -11.123 -12.934 -1.624 1.00 98.69 140 ALA A C 1
ATOM 1110 O O . ALA A 1 140 ? -12.206 -12.348 -1.678 1.00 98.69 140 ALA A O 1
ATOM 1111 N N . GLU A 1 141 ? -10.607 -13.346 -0.461 1.00 98.56 141 GLU A N 1
ATOM 1112 C CA . GLU A 1 141 ? -11.226 -13.048 0.838 1.00 98.56 141 GLU A CA 1
ATOM 1113 C C . GLU A 1 141 ? -11.250 -11.534 1.114 1.00 98.56 141 GLU A C 1
ATOM 1115 O O . GLU A 1 141 ? -12.291 -10.991 1.493 1.00 98.56 141 GLU A O 1
ATOM 1120 N N . ALA A 1 142 ? -10.144 -10.833 0.841 1.00 98.56 142 ALA A N 1
ATOM 1121 C CA . ALA A 1 142 ? -10.051 -9.384 0.990 1.00 98.56 142 ALA A CA 1
ATOM 1122 C C . ALA A 1 142 ? -11.057 -8.642 0.099 1.00 98.56 142 ALA A C 1
ATOM 1124 O O . ALA A 1 142 ? -11.757 -7.761 0.594 1.00 98.56 142 ALA A O 1
ATOM 1125 N N . LEU A 1 143 ? -11.181 -9.024 -1.179 1.00 98.69 143 LEU A N 1
ATOM 1126 C CA . LEU A 1 143 ? -12.156 -8.442 -2.108 1.00 98.69 143 LEU A CA 1
ATOM 1127 C C . LEU A 1 143 ? -13.579 -8.581 -1.574 1.00 98.69 143 LEU A C 1
ATOM 1129 O O . LEU A 1 143 ? -14.281 -7.582 -1.459 1.00 98.69 143 LEU A O 1
ATOM 1133 N N . LYS A 1 144 ? -13.979 -9.784 -1.148 1.00 98.62 144 LYS A N 1
ATOM 1134 C CA . LYS A 1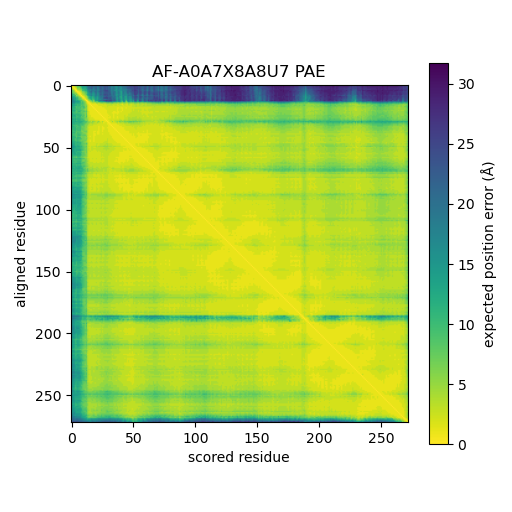 144 ? -15.319 -10.030 -0.593 1.00 98.62 144 LYS A CA 1
ATOM 1135 C C . LYS A 1 144 ? -15.630 -9.122 0.601 1.00 98.62 144 LYS A C 1
ATOM 1137 O O . LYS A 1 144 ? -16.754 -8.644 0.743 1.00 98.62 144 LYS A O 1
ATOM 1142 N N . HIS A 1 145 ? -14.660 -8.921 1.487 1.00 98.12 145 HIS A N 1
ATOM 1143 C CA . HIS A 1 145 ? -14.820 -8.044 2.643 1.00 98.12 145 HIS A CA 1
ATOM 1144 C C . HIS A 1 145 ? -14.858 -6.563 2.243 1.00 98.12 145 HIS A C 1
ATOM 1146 O O . HIS A 1 145 ? -15.749 -5.831 2.673 1.00 98.12 145 HIS A O 1
ATOM 1152 N N . TYR A 1 146 ? -13.961 -6.120 1.364 1.00 97.06 146 TYR A N 1
ATOM 1153 C CA . TYR A 1 146 ? -13.946 -4.740 0.887 1.00 97.06 146 TYR A CA 1
ATOM 1154 C C . TYR A 1 146 ? -15.179 -4.371 0.054 1.00 97.06 146 TYR A C 1
ATOM 1156 O O . TYR A 1 146 ? -15.663 -3.248 0.173 1.00 97.06 146 TYR A O 1
ATOM 1164 N N . GLU A 1 147 ? -15.740 -5.304 -0.718 1.00 97.19 147 GLU A N 1
ATOM 1165 C CA . GLU A 1 147 ? -17.008 -5.120 -1.434 1.00 97.19 147 GLU A CA 1
ATOM 1166 C C . GLU A 1 147 ? -18.160 -4.858 -0.463 1.00 97.19 147 GLU A C 1
ATOM 1168 O O . GLU A 1 147 ? -18.899 -3.889 -0.631 1.00 97.19 147 GLU A O 1
ATOM 1173 N N . LYS A 1 148 ? -18.285 -5.671 0.595 1.00 97.06 148 LYS A N 1
ATOM 1174 C CA . LYS A 1 148 ? -19.306 -5.471 1.637 1.00 97.06 148 LYS A CA 1
ATOM 1175 C C . LYS A 1 148 ? -19.144 -4.146 2.373 1.00 97.06 148 LYS A C 1
ATOM 1177 O O . LYS A 1 148 ? -20.139 -3.514 2.713 1.00 97.06 148 LYS A O 1
ATOM 1182 N N . ALA A 1 149 ? -17.900 -3.739 2.617 1.00 92.19 149 ALA A N 1
ATOM 1183 C CA . ALA A 1 149 ? -17.585 -2.475 3.268 1.00 92.19 149 ALA A CA 1
ATOM 1184 C C . ALA A 1 149 ? -17.751 -1.254 2.344 1.00 92.19 149 ALA A C 1
ATOM 1186 O O . ALA A 1 149 ? -17.755 -0.125 2.827 1.00 92.19 149 ALA A O 1
ATOM 1187 N N . GLY A 1 150 ? -17.853 -1.449 1.023 1.00 93.00 150 GLY A N 1
ATOM 1188 C CA . GLY A 1 150 ? -17.796 -0.355 0.050 1.00 93.00 150 GLY A CA 1
ATOM 1189 C C . GLY A 1 150 ? -16.433 0.352 0.015 1.00 93.00 150 GLY A C 1
ATOM 1190 O O . GLY A 1 150 ? -16.351 1.525 -0.348 1.00 93.00 150 GLY A O 1
ATOM 1191 N N . TYR A 1 151 ? -15.353 -0.334 0.403 1.00 89.81 151 TYR A N 1
ATOM 1192 C CA . TYR A 1 151 ? -14.026 0.262 0.557 1.00 89.81 151 TYR A CA 1
ATOM 1193 C C . TYR A 1 151 ? -13.240 0.258 -0.763 1.00 89.81 151 TYR A C 1
ATOM 1195 O O . TYR A 1 151 ? -12.407 -0.614 -1.026 1.00 89.81 151 TYR A O 1
ATOM 1203 N N . ALA A 1 152 ? -13.503 1.263 -1.605 1.00 89.81 152 ALA A N 1
ATOM 1204 C CA . ALA A 1 152 ? -12.943 1.372 -2.957 1.00 89.81 152 ALA A CA 1
ATOM 1205 C C . ALA A 1 152 ? -11.404 1.334 -3.000 1.00 89.81 152 ALA A C 1
ATOM 1207 O O . ALA A 1 152 ? -10.833 0.629 -3.827 1.00 89.81 152 ALA A O 1
ATOM 1208 N N . PHE A 1 153 ? -10.722 2.023 -2.080 1.00 88.44 153 PHE A N 1
ATOM 1209 C CA . PHE A 1 153 ? -9.255 2.046 -2.052 1.00 88.44 153 PHE A CA 1
ATOM 1210 C C . PHE A 1 153 ? -8.650 0.644 -1.843 1.00 88.44 153 PHE A C 1
ATOM 1212 O O . PHE A 1 153 ? -7.666 0.279 -2.494 1.00 88.44 153 PHE A O 1
ATOM 1219 N N . GLY A 1 154 ? -9.251 -0.170 -0.968 1.00 90.50 154 GLY A N 1
ATOM 1220 C CA . GLY A 1 154 ? -8.823 -1.552 -0.741 1.00 90.50 154 GLY A CA 1
ATOM 1221 C C . GLY A 1 154 ? -9.085 -2.447 -1.946 1.00 90.50 154 GLY A C 1
ATOM 1222 O O . GLY A 1 154 ? -8.216 -3.241 -2.296 1.00 90.50 154 GLY A O 1
ATOM 1223 N N . LEU A 1 155 ? -10.224 -2.270 -2.627 1.00 95.94 155 LEU A N 1
ATOM 1224 C CA . LEU A 1 155 ? -10.520 -2.974 -3.881 1.00 95.94 155 LEU A CA 1
ATOM 1225 C C . LEU A 1 155 ? -9.472 -2.657 -4.948 1.00 95.94 155 LEU A C 1
ATOM 1227 O O . LEU A 1 155 ? -8.870 -3.572 -5.507 1.00 95.94 155 LEU A O 1
ATOM 1231 N N . GLY A 1 156 ? -9.190 -1.370 -5.171 1.00 94.81 156 GLY A N 1
ATOM 1232 C CA . GLY A 1 156 ? -8.170 -0.941 -6.125 1.00 94.81 156 GLY A CA 1
ATOM 1233 C C . GLY A 1 156 ? -6.790 -1.516 -5.803 1.00 94.81 156 GLY A C 1
ATOM 1234 O O . GLY A 1 156 ? -6.108 -2.041 -6.682 1.00 94.81 156 GLY A O 1
ATOM 1235 N N . SER A 1 157 ? -6.411 -1.503 -4.522 1.00 93.44 157 SER A N 1
ATOM 1236 C CA . SER A 1 157 ? -5.134 -2.061 -4.064 1.00 93.44 157 SER A CA 1
ATOM 1237 C C . SER A 1 157 ? -5.030 -3.563 -4.332 1.00 93.44 157 SER A C 1
ATOM 1239 O O . SER A 1 157 ? -4.018 -4.018 -4.857 1.00 93.44 157 SER A O 1
ATOM 1241 N N . VAL A 1 158 ? -6.070 -4.342 -4.014 1.00 98.00 158 VAL A N 1
ATOM 1242 C CA . VAL A 1 158 ? -6.056 -5.795 -4.239 1.00 98.00 158 VAL A CA 1
ATOM 1243 C C . VAL A 1 158 ? -6.036 -6.124 -5.732 1.00 98.00 158 VAL A C 1
ATOM 1245 O O . VAL A 1 158 ? -5.244 -6.965 -6.142 1.00 98.00 158 VAL A O 1
ATOM 1248 N N . HIS A 1 159 ? -6.815 -5.425 -6.563 1.00 98.50 159 HIS A N 1
ATOM 1249 C CA . HIS A 1 159 ? -6.767 -5.608 -8.017 1.00 98.50 159 HIS A CA 1
ATOM 1250 C C . HIS A 1 159 ? -5.382 -5.315 -8.602 1.00 98.50 159 HIS A C 1
ATOM 1252 O O . HIS A 1 159 ? -4.922 -6.048 -9.472 1.00 98.50 159 HIS A O 1
ATOM 1258 N N . LYS A 1 160 ? -4.656 -4.320 -8.078 1.00 97.62 160 LYS A N 1
ATOM 1259 C CA . LYS A 1 160 ? -3.265 -4.088 -8.484 1.00 97.62 160 LYS A CA 1
ATOM 1260 C C . LYS A 1 160 ? -2.386 -5.312 -8.201 1.00 97.62 160 LYS A C 1
ATOM 1262 O O . LYS A 1 160 ? -1.660 -5.743 -9.087 1.00 97.62 160 LYS A O 1
ATOM 1267 N N . TYR A 1 161 ? -2.472 -5.899 -7.006 1.00 97.75 161 TYR A N 1
ATOM 1268 C CA . TYR A 1 161 ? -1.685 -7.094 -6.667 1.00 97.75 161 TYR A CA 1
ATOM 1269 C C . TYR A 1 161 ? -2.114 -8.346 -7.437 1.00 97.75 161 TYR A C 1
ATOM 1271 O O . TYR A 1 161 ? -1.271 -9.175 -7.766 1.00 97.75 161 TYR A O 1
ATOM 1279 N N . LEU A 1 162 ? -3.402 -8.486 -7.761 1.00 98.38 162 LEU A N 1
ATOM 1280 C CA . LEU A 1 162 ? -3.853 -9.528 -8.684 1.00 98.38 162 LEU A CA 1
ATOM 1281 C C . LEU A 1 162 ? -3.198 -9.344 -10.055 1.00 98.38 162 LEU A C 1
ATOM 1283 O O . LEU A 1 162 ? -2.700 -10.314 -10.613 1.00 98.38 162 LEU A O 1
ATOM 1287 N N . GLY A 1 163 ? -3.116 -8.108 -10.552 1.00 97.50 163 GLY A N 1
ATOM 1288 C CA . GLY A 1 163 ? -2.375 -7.788 -11.769 1.00 97.50 163 GLY A CA 1
ATOM 1289 C C . GLY A 1 163 ? -0.907 -8.210 -11.697 1.00 97.50 163 GLY A C 1
ATOM 1290 O O . GLY A 1 163 ? -0.436 -8.895 -12.603 1.00 97.50 163 GLY A O 1
ATOM 1291 N N . ASP A 1 164 ? -0.217 -7.893 -10.597 1.00 96.81 164 ASP A N 1
ATOM 1292 C CA . ASP A 1 164 ? 1.177 -8.308 -10.386 1.00 96.81 164 ASP A CA 1
ATOM 1293 C C . ASP A 1 164 ? 1.323 -9.840 -10.415 1.00 96.81 164 ASP A C 1
ATOM 1295 O O . ASP A 1 164 ? 2.198 -10.362 -11.098 1.00 96.81 164 ASP A O 1
ATOM 1299 N N . ILE A 1 165 ? 0.439 -10.578 -9.729 1.00 97.56 165 ILE A N 1
ATOM 1300 C CA . ILE A 1 165 ? 0.444 -12.052 -9.747 1.00 97.56 165 ILE A CA 1
ATOM 1301 C C . ILE A 1 165 ? 0.300 -12.581 -11.175 1.00 97.56 165 ILE A C 1
ATOM 1303 O O . ILE A 1 165 ? 0.985 -13.527 -11.560 1.00 97.56 165 ILE A O 1
ATOM 1307 N N . GLN A 1 166 ? -0.579 -11.976 -11.974 1.00 96.94 166 GLN A N 1
ATOM 1308 C CA . GLN A 1 166 ? -0.777 -12.404 -13.353 1.00 96.94 166 GLN A CA 1
ATOM 1309 C C . GLN A 1 166 ? 0.437 -12.120 -14.236 1.00 96.94 166 GLN A C 1
ATOM 1311 O O . GLN A 1 166 ? 0.731 -12.932 -15.110 1.00 96.94 166 GLN A O 1
ATOM 1316 N N . ILE A 1 167 ? 1.200 -11.055 -13.974 1.00 94.75 167 ILE A N 1
ATOM 1317 C CA . ILE A 1 167 ? 2.503 -10.844 -14.624 1.00 94.75 167 ILE A CA 1
ATOM 1318 C C . ILE A 1 167 ? 3.469 -11.981 -14.291 1.00 94.75 167 ILE A C 1
ATOM 1320 O O . ILE A 1 167 ? 4.049 -12.568 -15.203 1.00 94.75 167 ILE A O 1
ATOM 1324 N N . GLU A 1 168 ? 3.605 -12.332 -13.012 1.00 93.56 168 GLU A N 1
ATOM 1325 C CA . GLU A 1 168 ? 4.518 -13.396 -12.568 1.00 93.56 168 GLU A CA 1
ATOM 1326 C C . GLU A 1 168 ? 4.133 -14.775 -13.134 1.00 93.56 168 GLU A C 1
ATOM 1328 O O . GLU A 1 168 ? 4.985 -15.632 -13.368 1.00 93.56 168 GLU A O 1
ATOM 1333 N N . ARG A 1 169 ? 2.846 -14.980 -13.431 1.00 93.44 169 ARG A N 1
ATOM 1334 C CA . ARG A 1 169 ? 2.322 -16.191 -14.086 1.00 93.44 169 ARG A CA 1
ATOM 1335 C C . ARG A 1 169 ? 2.385 -16.143 -15.621 1.00 93.44 169 ARG A C 1
ATOM 1337 O O . ARG A 1 169 ? 2.005 -17.115 -16.270 1.00 93.44 169 ARG A O 1
ATOM 1344 N N . GLY A 1 170 ? 2.854 -15.042 -16.215 1.00 92.50 170 GLY A N 1
ATOM 1345 C CA . GLY A 1 170 ? 2.904 -14.832 -17.669 1.00 92.50 170 GLY A CA 1
ATOM 1346 C C . GLY A 1 170 ? 1.543 -14.540 -18.322 1.00 92.50 170 GLY A C 1
ATOM 1347 O O . GLY A 1 170 ? 1.421 -14.545 -19.548 1.00 92.50 170 GLY A O 1
ATOM 1348 N N . GLU A 1 171 ? 0.509 -14.270 -17.527 1.00 94.94 171 GLU A N 1
ATOM 1349 C CA . GLU A 1 171 ? -0.872 -14.011 -17.943 1.00 94.94 171 GLU A CA 1
ATOM 1350 C C . GLU A 1 171 ? -1.095 -12.511 -18.240 1.00 94.94 171 GLU A C 1
ATOM 1352 O O . GLU A 1 171 ? -1.924 -11.834 -17.629 1.00 94.94 171 GLU A O 1
ATOM 1357 N N . ASN A 1 172 ? -0.350 -11.978 -19.212 1.00 93.38 172 ASN A N 1
ATOM 1358 C CA . ASN A 1 172 ? -0.238 -10.535 -19.483 1.00 93.38 172 ASN A CA 1
ATOM 1359 C C . ASN A 1 172 ? -1.574 -9.805 -19.737 1.00 93.38 172 ASN A C 1
ATOM 1361 O O . ASN A 1 172 ? -1.783 -8.703 -19.230 1.00 93.38 172 ASN A O 1
ATOM 1365 N N . GLU A 1 173 ? -2.492 -10.392 -20.511 1.00 94.56 173 GLU A N 1
ATOM 1366 C CA . GLU A 1 173 ? -3.801 -9.771 -20.787 1.00 94.56 173 GLU A CA 1
ATOM 1367 C C . GLU A 1 173 ? -4.657 -9.664 -19.521 1.00 94.56 173 GLU A C 1
ATOM 1369 O O . GLU A 1 173 ? -5.332 -8.657 -19.297 1.00 94.56 173 GLU A O 1
ATOM 1374 N N . GLN A 1 174 ? -4.597 -10.688 -18.666 1.00 96.06 174 GLN A N 1
ATOM 1375 C CA . GLN A 1 174 ? -5.312 -10.690 -17.395 1.00 96.06 174 GLN A CA 1
ATOM 1376 C C . GLN A 1 174 ? -4.710 -9.656 -16.445 1.00 96.06 174 GLN A C 1
ATOM 1378 O O . GLN A 1 174 ? -5.456 -8.926 -15.800 1.00 96.06 174 GLN A O 1
ATOM 1383 N N . ALA A 1 175 ? -3.381 -9.524 -16.421 1.00 96.31 175 ALA A N 1
ATOM 1384 C CA . ALA A 1 175 ? -2.709 -8.504 -15.627 1.00 96.31 175 ALA A CA 1
ATOM 1385 C C . ALA A 1 175 ? -3.176 -7.085 -15.979 1.00 96.31 175 ALA A C 1
ATOM 1387 O O . ALA A 1 175 ? -3.550 -6.314 -15.095 1.00 96.31 175 ALA A O 1
ATOM 1388 N N . LEU A 1 176 ? -3.222 -6.752 -17.274 1.00 95.62 176 LEU A N 1
ATOM 1389 C CA . LEU A 1 176 ? -3.711 -5.451 -17.739 1.00 95.62 176 LEU A CA 1
ATOM 1390 C C . LEU A 1 176 ? -5.179 -5.219 -17.360 1.00 95.62 176 LEU A C 1
ATOM 1392 O O . LEU A 1 176 ? -5.520 -4.132 -16.896 1.00 95.62 176 LEU A O 1
ATOM 1396 N N . ALA A 1 177 ? -6.031 -6.241 -17.480 1.00 97.75 177 ALA A N 1
ATOM 1397 C CA . ALA A 1 177 ? -7.429 -6.148 -17.068 1.00 97.75 177 ALA A CA 1
ATOM 1398 C C . ALA A 1 177 ? -7.584 -5.899 -15.556 1.00 97.75 177 ALA A C 1
ATOM 1400 O O . ALA A 1 177 ? -8.473 -5.150 -15.144 1.00 97.75 177 ALA A O 1
ATOM 1401 N N . GLU A 1 178 ? -6.728 -6.494 -14.723 1.00 98.25 178 GLU A N 1
ATOM 1402 C CA . GLU A 1 178 ? -6.714 -6.239 -13.280 1.00 98.25 178 GLU A CA 1
ATOM 1403 C C . GLU A 1 178 ? -6.194 -4.831 -12.947 1.00 98.25 178 GLU A C 1
ATOM 1405 O O . GLU A 1 178 ? -6.787 -4.141 -12.117 1.00 98.25 178 GLU A O 1
ATOM 1410 N N . TYR A 1 179 ? -5.174 -4.330 -13.650 1.00 97.62 179 TYR A N 1
ATOM 1411 C CA . TYR A 1 179 ? -4.741 -2.935 -13.507 1.00 97.62 179 TYR A CA 1
ATOM 1412 C C . TYR A 1 179 ? -5.828 -1.934 -13.931 1.00 97.62 179 TYR A C 1
ATOM 1414 O O . TYR A 1 179 ? -6.027 -0.925 -13.255 1.00 97.62 179 TYR A O 1
ATOM 1422 N N . ASP A 1 180 ? -6.589 -2.225 -14.991 1.00 96.88 180 ASP A N 1
ATOM 1423 C CA . ASP A 1 180 ? -7.743 -1.414 -15.403 1.00 96.88 180 ASP A CA 1
ATOM 1424 C C . ASP A 1 180 ? -8.847 -1.404 -14.340 1.00 96.88 180 ASP A C 1
ATOM 1426 O O . ASP A 1 180 ? -9.488 -0.377 -14.104 1.00 96.88 180 ASP A O 1
ATOM 1430 N N . ARG A 1 181 ? -9.087 -2.541 -13.676 1.00 97.38 181 ARG A N 1
ATOM 1431 C CA . ARG A 1 181 ? -10.014 -2.606 -12.537 1.00 97.38 181 ARG A CA 1
ATOM 1432 C C . ARG A 1 181 ? -9.499 -1.773 -11.373 1.00 97.38 181 ARG A C 1
ATOM 1434 O O . ARG A 1 181 ? -10.278 -1.000 -10.822 1.00 97.38 181 ARG A O 1
ATOM 1441 N N . ALA A 1 182 ? -8.212 -1.880 -11.044 1.00 96.75 182 ALA A N 1
ATOM 1442 C CA . ALA A 1 182 ? -7.592 -1.100 -9.980 1.00 96.75 182 ALA A CA 1
ATOM 1443 C C . ALA A 1 182 ? -7.782 0.408 -10.200 1.00 96.75 182 ALA A C 1
ATOM 1445 O O . ALA A 1 182 ? -8.288 1.108 -9.324 1.00 96.75 182 ALA A O 1
ATOM 1446 N N . GLU A 1 183 ? -7.474 0.889 -11.405 1.00 95.12 183 GLU A N 1
ATOM 1447 C CA . GLU A 1 183 ? -7.659 2.290 -11.789 1.00 95.12 183 GLU A CA 1
ATOM 1448 C C . GLU A 1 183 ? -9.123 2.741 -11.675 1.00 95.12 183 GLU A C 1
ATOM 1450 O O . GLU A 1 183 ? -9.393 3.824 -11.173 1.00 95.12 183 GLU A O 1
ATOM 1455 N N . ARG A 1 184 ? -10.103 1.905 -12.048 1.00 94.62 184 ARG A N 1
ATOM 1456 C CA . ARG A 1 184 ? -11.534 2.252 -11.916 1.00 94.62 184 ARG A CA 1
ATOM 1457 C C . ARG A 1 184 ? -11.992 2.440 -10.472 1.00 94.62 184 ARG A C 1
ATOM 1459 O O . ARG A 1 184 ? -13.033 3.076 -10.273 1.00 94.62 184 ARG A O 1
ATOM 1466 N N . TYR A 1 185 ? -11.292 1.866 -9.498 1.00 91.81 185 TYR A N 1
ATOM 1467 C CA . TYR A 1 185 ? -11.572 2.076 -8.078 1.00 91.81 185 TYR A CA 1
ATOM 1468 C C . TYR A 1 185 ? -10.894 3.330 -7.523 1.00 91.81 185 TYR A C 1
ATOM 1470 O O . TYR A 1 185 ? -11.433 3.936 -6.599 1.00 91.81 185 TYR A O 1
ATOM 1478 N N . PHE A 1 186 ? -9.775 3.748 -8.110 1.00 88.62 186 PHE A N 1
ATOM 1479 C CA . PHE A 1 186 ? -9.075 4.977 -7.756 1.00 88.62 186 PHE A CA 1
ATOM 1480 C C . PHE A 1 186 ? -9.640 6.163 -8.549 1.00 88.62 186 PHE A C 1
ATOM 1482 O O . PHE A 1 186 ? -9.303 6.377 -9.711 1.00 88.62 186 PHE A O 1
ATOM 1489 N N . ARG A 1 187 ? -10.547 6.932 -7.942 1.00 73.56 187 ARG A N 1
ATOM 1490 C CA . ARG A 1 187 ? -11.320 7.976 -8.644 1.00 73.56 187 ARG A CA 1
ATOM 1491 C C . ARG A 1 187 ? -11.081 9.382 -8.136 1.00 73.56 187 ARG A C 1
ATOM 1493 O O . ARG A 1 187 ? -11.535 10.326 -8.783 1.00 73.56 187 ARG A O 1
ATOM 1500 N N . THR A 1 188 ? -10.431 9.539 -6.990 1.00 72.75 188 THR A N 1
ATOM 1501 C CA . THR A 1 188 ? -10.302 10.846 -6.350 1.00 72.75 188 THR A CA 1
ATOM 1502 C C . THR A 1 188 ? -8.836 11.277 -6.257 1.00 72.75 188 THR A C 1
ATOM 1504 O O . THR A 1 188 ? -7.938 10.432 -6.303 1.00 72.75 188 THR A O 1
ATOM 1507 N N . PRO A 1 189 ? -8.538 12.587 -6.144 1.00 66.81 189 PRO A N 1
ATOM 1508 C CA . PRO A 1 189 ? -7.162 13.068 -5.966 1.00 66.81 189 PRO A CA 1
ATOM 1509 C C . PRO A 1 189 ? -6.430 12.406 -4.787 1.00 66.81 189 PRO A C 1
ATOM 1511 O O . PRO A 1 189 ? -5.201 12.267 -4.786 1.00 66.81 189 PRO A O 1
ATOM 1514 N N . GLU A 1 190 ? -7.186 11.962 -3.784 1.00 69.75 190 GLU A N 1
ATOM 1515 C CA . GLU A 1 190 ? -6.687 11.272 -2.600 1.00 69.75 190 GLU A CA 1
ATOM 1516 C C . GLU A 1 190 ? -6.103 9.891 -2.936 1.00 69.75 190 GLU A C 1
ATOM 1518 O O . GLU A 1 190 ? -5.162 9.459 -2.266 1.00 69.75 190 GLU A O 1
ATOM 1523 N N . ASP A 1 191 ? -6.533 9.275 -4.040 1.00 82.19 191 ASP A N 1
ATOM 1524 C CA . ASP A 1 191 ? -6.072 7.968 -4.512 1.00 82.19 191 ASP A CA 1
ATOM 1525 C C . ASP A 1 191 ? -4.742 8.020 -5.290 1.00 82.19 191 ASP A C 1
ATOM 1527 O O . ASP A 1 191 ? -4.276 6.990 -5.777 1.00 82.19 191 ASP A O 1
ATOM 15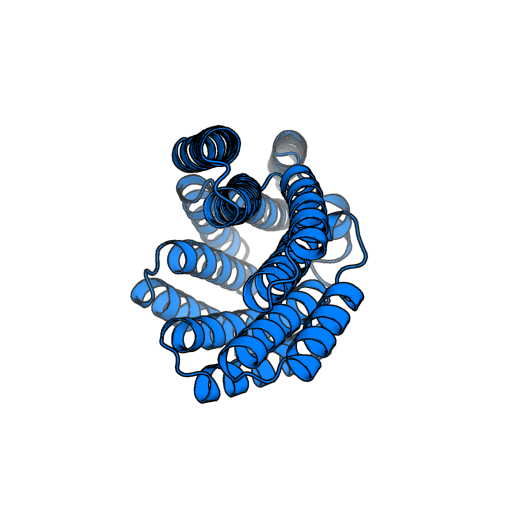31 N N . ALA A 1 192 ? -4.084 9.186 -5.391 1.00 87.12 192 ALA A N 1
ATOM 1532 C CA . ALA A 1 192 ? -2.822 9.330 -6.133 1.00 87.12 192 ALA A CA 1
ATOM 1533 C C . ALA A 1 192 ? -1.743 8.317 -5.705 1.00 87.12 192 ALA A C 1
ATOM 1535 O O . ALA A 1 192 ? -0.981 7.848 -6.542 1.00 87.12 192 ALA A O 1
ATOM 1536 N N . PHE A 1 193 ? -1.702 7.921 -4.426 1.00 87.94 193 PHE A N 1
ATOM 1537 C CA . PHE A 1 193 ? -0.803 6.857 -3.969 1.00 87.94 193 PHE A CA 1
ATOM 1538 C C . PHE A 1 193 ? -1.073 5.525 -4.690 1.00 87.94 193 PHE A C 1
ATOM 1540 O O . PHE A 1 193 ? -0.142 4.885 -5.175 1.00 87.94 193 PHE A O 1
ATOM 1547 N N . GLY A 1 194 ? -2.344 5.119 -4.777 1.00 90.50 194 GLY A N 1
ATOM 1548 C CA . GLY A 1 194 ? -2.761 3.892 -5.455 1.00 90.50 194 GLY A CA 1
ATOM 1549 C C . GLY A 1 194 ? -2.537 3.970 -6.964 1.00 90.50 194 GLY A C 1
ATOM 1550 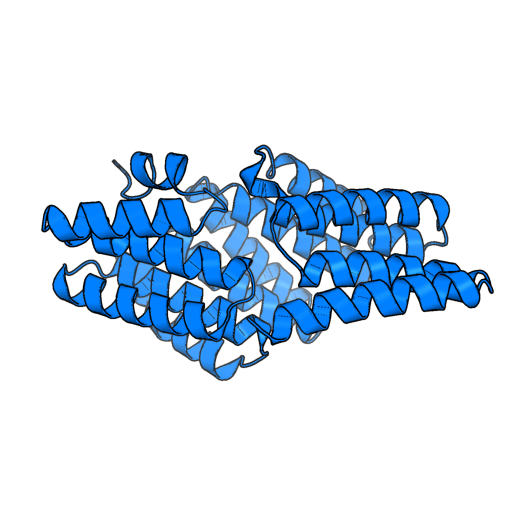O O . GLY A 1 194 ? -1.964 3.050 -7.547 1.00 90.50 194 GLY A O 1
ATOM 1551 N N . LEU A 1 195 ? -2.894 5.103 -7.581 1.00 94.25 195 LEU A N 1
ATOM 1552 C CA . LEU A 1 195 ? -2.661 5.348 -9.008 1.00 94.25 195 LEU A CA 1
ATOM 1553 C C . LEU A 1 195 ? -1.175 5.267 -9.357 1.00 94.25 195 LEU A C 1
ATOM 1555 O O . LEU A 1 195 ? -0.822 4.565 -10.300 1.00 94.25 195 LEU A O 1
ATOM 1559 N N . GLY A 1 196 ? -0.295 5.892 -8.568 1.00 95.50 196 GLY A N 1
ATOM 1560 C CA . GLY A 1 196 ? 1.151 5.824 -8.791 1.00 95.50 196 GLY A CA 1
ATOM 1561 C C . GLY A 1 196 ? 1.653 4.384 -8.914 1.00 95.50 196 GLY A C 1
ATOM 1562 O O . GLY A 1 196 ? 2.387 4.058 -9.845 1.00 95.50 196 GLY A O 1
ATOM 1563 N N . TRP A 1 197 ? 1.176 3.485 -8.050 1.00 95.88 197 TRP A N 1
ATOM 1564 C CA . TRP A 1 197 ? 1.535 2.068 -8.114 1.00 95.88 197 TRP A CA 1
ATOM 1565 C C . TRP A 1 197 ? 0.950 1.319 -9.311 1.00 95.88 197 TRP A C 1
ATOM 1567 O O . TRP A 1 197 ? 1.629 0.443 -9.845 1.00 95.88 197 TRP A O 1
ATOM 1577 N N . VAL A 1 198 ? -0.270 1.645 -9.749 1.00 97.38 198 VAL A N 1
ATOM 1578 C CA . VAL A 1 198 ? -0.871 1.053 -10.958 1.00 97.38 198 VAL A CA 1
ATOM 1579 C C . VAL A 1 198 ? -0.087 1.468 -12.204 1.00 97.38 198 VAL A C 1
ATOM 1581 O O . VAL A 1 198 ? 0.286 0.618 -13.012 1.00 97.38 198 VAL A O 1
ATOM 1584 N N . PHE A 1 199 ? 0.209 2.763 -12.351 1.00 97.88 199 PHE A N 1
ATOM 1585 C CA . PHE A 1 199 ? 0.977 3.278 -13.486 1.00 97.88 199 PHE A CA 1
ATOM 1586 C C . PHE A 1 199 ? 2.410 2.743 -13.490 1.00 97.88 199 PHE A C 1
ATOM 1588 O O . PHE A 1 199 ? 2.892 2.311 -14.537 1.00 97.88 199 PHE A O 1
ATOM 1595 N N . TRP A 1 200 ? 3.052 2.660 -12.322 1.00 98.19 200 TRP A N 1
ATOM 1596 C CA . TRP A 1 200 ? 4.374 2.051 -12.202 1.00 98.19 200 TRP A CA 1
ATOM 1597 C C . TRP A 1 200 ? 4.354 0.571 -12.606 1.00 98.19 200 TRP A C 1
ATOM 1599 O O . TRP A 1 200 ? 5.184 0.152 -13.405 1.00 98.19 200 TRP A O 1
ATOM 1609 N N . ALA A 1 201 ? 3.374 -0.211 -12.140 1.00 97.12 201 ALA A N 1
ATOM 1610 C CA . ALA A 1 201 ? 3.266 -1.632 -12.483 1.00 97.12 201 ALA A CA 1
ATOM 1611 C C . ALA A 1 201 ? 3.032 -1.860 -13.986 1.00 97.12 201 ALA A C 1
ATOM 1613 O O . ALA A 1 201 ? 3.680 -2.712 -14.598 1.00 97.12 201 ALA A O 1
ATOM 1614 N N . ARG A 1 202 ? 2.182 -1.043 -14.623 1.00 97.88 202 ARG A N 1
ATOM 1615 C CA . ARG A 1 202 ? 2.033 -1.048 -16.087 1.00 97.88 202 ARG A CA 1
ATOM 1616 C C . ARG A 1 202 ? 3.335 -0.662 -16.795 1.00 97.88 202 ARG A C 1
ATOM 1618 O O . ARG A 1 202 ? 3.662 -1.252 -17.823 1.00 97.88 202 ARG A O 1
ATOM 1625 N N . GLY A 1 203 ? 4.079 0.308 -16.263 1.00 97.12 203 GLY A N 1
ATOM 1626 C CA . GLY A 1 203 ? 5.387 0.700 -16.786 1.00 97.12 203 GLY A CA 1
ATOM 1627 C C . GLY A 1 203 ? 6.389 -0.454 -16.748 1.00 97.12 203 GLY A C 1
ATOM 1628 O O . GLY A 1 203 ? 7.004 -0.758 -17.768 1.00 97.12 203 GLY A O 1
ATOM 1629 N N . VAL A 1 204 ? 6.474 -1.164 -15.616 1.00 95.56 204 VAL A N 1
ATOM 1630 C CA . VAL A 1 204 ? 7.309 -2.369 -15.460 1.00 95.56 204 VAL A CA 1
ATOM 1631 C C . VAL A 1 204 ? 6.900 -3.451 -16.456 1.00 95.56 204 VAL A C 1
ATOM 1633 O O . VAL A 1 204 ? 7.758 -4.034 -17.116 1.00 95.56 204 VAL A O 1
ATOM 1636 N N . PHE A 1 205 ? 5.598 -3.685 -16.639 1.00 95.38 205 PHE A N 1
ATOM 1637 C CA . PHE A 1 205 ? 5.115 -4.608 -17.664 1.00 95.38 205 PHE A CA 1
ATOM 1638 C C . PHE A 1 205 ? 5.626 -4.225 -19.063 1.00 95.38 205 PHE A C 1
ATOM 1640 O O . PHE A 1 205 ? 6.213 -5.057 -19.755 1.00 95.38 205 PHE A O 1
ATOM 1647 N N . HIS A 1 206 ? 5.459 -2.962 -19.465 1.00 95.88 206 HIS A N 1
ATOM 1648 C CA . HIS A 1 206 ? 5.917 -2.488 -20.771 1.00 95.88 206 HIS A CA 1
ATOM 1649 C C . HIS A 1 206 ? 7.440 -2.555 -20.929 1.00 95.88 206 HIS A C 1
ATOM 1651 O O . HIS A 1 206 ? 7.919 -2.893 -22.011 1.00 95.88 206 HIS A O 1
ATOM 1657 N N . GLN A 1 207 ? 8.195 -2.303 -19.859 1.00 94.94 207 GLN A N 1
ATOM 1658 C CA . GLN A 1 207 ? 9.644 -2.477 -19.827 1.00 94.94 207 GLN A CA 1
ATOM 1659 C C . GLN A 1 207 ? 10.031 -3.941 -20.081 1.00 94.94 207 GLN A C 1
ATOM 1661 O O . GLN A 1 207 ? 10.891 -4.202 -20.922 1.00 94.94 207 GLN A O 1
ATOM 1666 N N . ASN A 1 208 ? 9.370 -4.894 -19.418 1.00 91.56 208 ASN A N 1
ATOM 1667 C CA . ASN A 1 208 ? 9.661 -6.326 -19.541 1.00 91.56 208 ASN A CA 1
ATOM 1668 C C . ASN A 1 208 ? 9.375 -6.875 -20.946 1.00 91.56 208 ASN A C 1
ATOM 1670 O O . ASN A 1 208 ? 10.103 -7.741 -21.426 1.00 91.56 208 ASN A O 1
ATOM 1674 N N . VAL A 1 209 ? 8.352 -6.353 -21.631 1.00 92.81 209 VAL A N 1
ATOM 1675 C CA . VAL A 1 209 ? 8.036 -6.732 -23.023 1.00 92.81 209 VAL A CA 1
ATOM 1676 C C . VAL A 1 209 ? 8.792 -5.896 -24.069 1.00 92.81 209 VAL A C 1
ATOM 1678 O O . VAL A 1 209 ? 8.514 -6.005 -25.262 1.00 92.81 209 VAL A O 1
ATOM 1681 N N . GLY A 1 210 ? 9.740 -5.052 -23.645 1.00 93.62 210 GLY A N 1
ATOM 1682 C CA . GLY A 1 210 ? 10.612 -4.268 -24.527 1.00 93.62 210 GLY A CA 1
ATOM 1683 C C . GLY A 1 210 ? 9.988 -2.997 -25.115 1.00 93.62 210 GLY A C 1
ATOM 1684 O O . GLY A 1 210 ? 10.600 -2.349 -25.963 1.00 93.62 210 GLY A O 1
ATOM 1685 N N . ASN A 1 211 ? 8.794 -2.596 -24.671 1.00 96.38 211 ASN A N 1
ATOM 1686 C CA . ASN A 1 211 ? 8.165 -1.339 -25.077 1.00 96.38 211 ASN A CA 1
ATOM 1687 C C . ASN A 1 211 ? 8.645 -0.178 -24.190 1.00 96.38 211 ASN A C 1
ATOM 1689 O O . ASN A 1 211 ? 7.905 0.353 -23.357 1.00 96.38 211 ASN A O 1
ATOM 1693 N N . PHE A 1 212 ? 9.912 0.200 -24.363 1.00 96.44 212 PHE A N 1
ATOM 1694 C CA . PHE A 1 212 ? 10.575 1.190 -23.513 1.00 96.44 212 PHE A CA 1
ATOM 1695 C C . PHE A 1 212 ? 9.966 2.592 -23.605 1.00 96.44 212 PHE A C 1
ATOM 1697 O O . PHE A 1 212 ? 9.867 3.269 -22.587 1.00 96.44 212 PHE A O 1
ATOM 1704 N N . GLU A 1 213 ? 9.502 3.022 -24.781 1.00 97.38 213 GLU A N 1
ATOM 1705 C CA . GLU A 1 213 ? 8.847 4.328 -24.933 1.00 97.38 213 GLU A CA 1
ATOM 1706 C C . GLU A 1 213 ? 7.570 4.406 -24.088 1.00 97.38 213 GLU A C 1
ATOM 1708 O O . GLU A 1 213 ? 7.373 5.357 -23.328 1.00 97.38 213 GLU A O 1
ATOM 1713 N N . LYS A 1 214 ? 6.723 3.370 -24.158 1.00 97.81 214 LYS A N 1
ATOM 1714 C CA . LYS A 1 214 ? 5.500 3.326 -23.356 1.00 97.81 214 LYS A CA 1
ATOM 1715 C C . LYS A 1 214 ? 5.801 3.205 -21.866 1.00 97.81 214 LYS A C 1
ATOM 1717 O O . LYS A 1 214 ? 5.108 3.823 -21.061 1.00 97.81 214 LYS A O 1
ATOM 1722 N N . ALA A 1 215 ? 6.826 2.436 -21.504 1.00 97.94 215 ALA A N 1
ATOM 1723 C CA . ALA A 1 215 ? 7.261 2.297 -20.121 1.00 97.94 215 ALA A CA 1
ATOM 1724 C C . ALA A 1 215 ? 7.699 3.642 -19.522 1.00 97.94 215 ALA A C 1
ATOM 1726 O O . ALA A 1 215 ? 7.216 3.997 -18.452 1.00 97.94 215 ALA A O 1
ATOM 1727 N N . LEU A 1 216 ? 8.514 4.428 -20.237 1.00 98.19 216 LEU A N 1
ATOM 1728 C CA . LEU A 1 216 ? 8.933 5.767 -19.799 1.00 98.19 216 LEU A CA 1
ATOM 1729 C C . LEU A 1 216 ? 7.734 6.704 -19.580 1.00 98.19 216 LEU A C 1
ATOM 1731 O O . LEU A 1 216 ? 7.660 7.361 -18.549 1.00 98.19 216 LEU A O 1
ATOM 1735 N N . GLN A 1 217 ? 6.756 6.717 -20.495 1.00 98.31 217 GLN A N 1
ATOM 1736 C CA . GLN A 1 217 ? 5.530 7.514 -20.319 1.00 98.31 217 GLN A CA 1
ATOM 1737 C C . GLN A 1 217 ? 4.752 7.116 -19.055 1.00 98.31 217 GLN A C 1
ATOM 1739 O O . GLN A 1 217 ? 4.214 7.968 -18.351 1.00 98.31 217 GLN A O 1
ATOM 1744 N N . LEU A 1 218 ? 4.667 5.815 -18.774 1.00 98.38 218 LEU A N 1
ATOM 1745 C CA . LEU A 1 218 ? 3.957 5.295 -17.606 1.00 98.38 218 LEU A CA 1
ATOM 1746 C C . LEU A 1 218 ? 4.718 5.566 -16.302 1.00 98.38 218 LEU A C 1
ATOM 1748 O O . LEU A 1 218 ? 4.085 5.842 -15.283 1.00 98.38 218 LEU A O 1
ATOM 1752 N N . PHE A 1 219 ? 6.052 5.525 -16.323 1.00 98.38 219 PHE A N 1
ATOM 1753 C CA . PHE A 1 219 ? 6.874 5.900 -15.174 1.00 98.38 219 PHE A CA 1
ATOM 1754 C C . PHE A 1 219 ? 6.788 7.395 -14.863 1.00 98.38 219 PHE A C 1
ATOM 1756 O O . PHE A 1 219 ? 6.622 7.733 -13.694 1.00 98.38 219 PHE A O 1
ATOM 1763 N N . ASP A 1 220 ? 6.744 8.265 -15.874 1.00 97.62 220 ASP A N 1
ATOM 1764 C CA . ASP A 1 220 ? 6.516 9.704 -15.679 1.00 97.62 220 ASP A CA 1
ATOM 1765 C C . ASP A 1 220 ? 5.133 9.984 -15.057 1.00 97.62 220 ASP A C 1
ATOM 1767 O O . ASP A 1 220 ? 5.000 10.732 -14.084 1.00 97.62 220 ASP A O 1
ATOM 1771 N N . GLN A 1 221 ? 4.090 9.287 -15.527 1.00 97.44 221 GLN A N 1
ATOM 1772 C CA . GLN A 1 221 ? 2.763 9.346 -14.902 1.00 97.44 221 GLN A CA 1
ATOM 1773 C C . GLN A 1 221 ? 2.796 8.868 -13.443 1.00 97.44 221 GLN A C 1
ATOM 1775 O O . GLN A 1 221 ? 2.246 9.529 -12.559 1.00 97.44 221 GLN A O 1
ATOM 1780 N N . ALA A 1 222 ? 3.462 7.743 -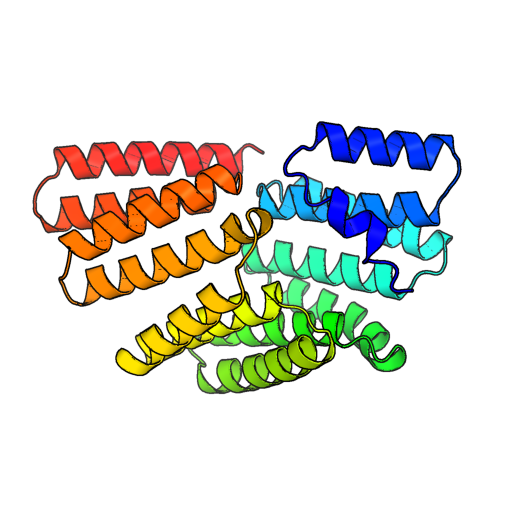13.168 1.00 97.75 222 ALA A N 1
ATOM 1781 C CA . ALA A 1 222 ? 3.619 7.224 -11.813 1.00 97.75 222 ALA A CA 1
ATOM 1782 C C . ALA A 1 222 ? 4.359 8.215 -10.902 1.00 97.75 222 ALA A C 1
ATOM 1784 O O . ALA A 1 222 ? 3.921 8.465 -9.779 1.00 97.75 222 ALA A O 1
ATOM 1785 N N . HIS A 1 223 ? 5.435 8.824 -11.401 1.00 97.12 223 HIS A N 1
ATOM 1786 C CA . HIS A 1 223 ? 6.202 9.855 -10.716 1.00 97.12 223 HIS A CA 1
ATOM 1787 C C . HIS A 1 223 ? 5.306 11.039 -10.323 1.00 97.12 223 HIS A C 1
ATOM 1789 O O . HIS A 1 223 ? 5.266 11.399 -9.143 1.00 97.12 223 HIS A O 1
ATOM 1795 N N . ALA A 1 224 ? 4.520 11.591 -11.253 1.00 95.50 224 ALA A N 1
ATOM 1796 C CA . ALA A 1 224 ? 3.598 12.691 -10.962 1.00 95.50 224 ALA A CA 1
ATOM 1797 C C . ALA A 1 224 ? 2.584 12.332 -9.857 1.00 95.50 224 ALA A C 1
ATOM 1799 O O . ALA A 1 224 ? 2.328 13.127 -8.943 1.00 95.50 224 ALA A O 1
ATOM 1800 N N . PHE A 1 225 ? 2.043 11.111 -9.891 1.00 94.31 225 PHE A N 1
ATOM 1801 C CA . PHE A 1 225 ? 1.142 10.617 -8.852 1.00 94.31 225 PHE A CA 1
ATOM 1802 C C . PHE A 1 225 ? 1.834 10.445 -7.494 1.00 94.31 225 PHE A C 1
ATOM 1804 O O . PHE A 1 225 ? 1.274 10.854 -6.475 1.00 94.31 225 PHE A O 1
ATOM 1811 N N . PHE A 1 226 ? 3.058 9.913 -7.452 1.00 93.12 226 PHE A N 1
ATOM 1812 C CA . PHE A 1 226 ? 3.813 9.756 -6.207 1.00 93.12 226 PHE A CA 1
ATOM 1813 C C . PHE A 1 226 ? 4.244 11.091 -5.590 1.00 93.12 226 PHE A C 1
ATOM 1815 O O . PHE A 1 226 ? 4.178 11.239 -4.366 1.00 93.12 226 PHE A O 1
ATOM 1822 N N . VAL A 1 227 ? 4.600 12.087 -6.410 1.00 91.69 227 VAL A N 1
ATOM 1823 C CA . VAL A 1 227 ? 4.849 13.464 -5.948 1.00 91.69 227 VAL A CA 1
ATOM 1824 C C . VAL A 1 227 ? 3.586 14.049 -5.333 1.00 91.69 227 VAL A C 1
ATOM 1826 O O . VAL A 1 227 ? 3.624 14.536 -4.203 1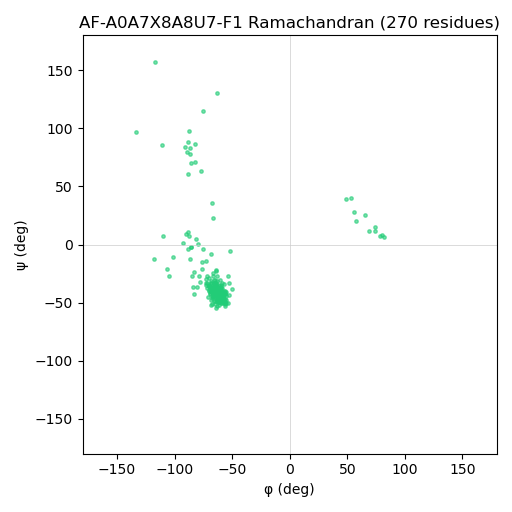.00 91.69 227 VAL A O 1
ATOM 1829 N N . SER A 1 228 ? 2.449 13.940 -6.028 1.00 89.06 228 SER A N 1
ATOM 1830 C CA . SER A 1 228 ? 1.155 14.367 -5.488 1.00 89.06 228 SER A CA 1
ATOM 1831 C C . SER A 1 228 ? 0.877 13.678 -4.149 1.00 89.06 228 SER A C 1
ATOM 1833 O O . SER A 1 228 ? 0.485 14.334 -3.179 1.00 89.06 228 SER A O 1
ATOM 1835 N N . ALA A 1 229 ? 1.135 12.369 -4.066 1.00 85.81 229 ALA A N 1
ATOM 1836 C CA . ALA A 1 229 ? 0.949 11.546 -2.874 1.00 85.81 229 ALA A CA 1
ATOM 1837 C C . ALA A 1 229 ? 1.906 11.855 -1.714 1.00 85.81 229 ALA A C 1
ATOM 1839 O O . ALA A 1 229 ? 1.698 11.316 -0.629 1.00 85.81 229 ALA A O 1
ATOM 1840 N N . LYS A 1 230 ? 2.920 12.712 -1.911 1.00 86.50 230 LYS A N 1
ATOM 1841 C CA . LYS A 1 230 ? 4.019 12.935 -0.957 1.00 86.50 230 LYS A CA 1
ATOM 1842 C C . LYS A 1 230 ? 4.701 11.625 -0.549 1.00 86.50 230 LYS A C 1
ATOM 1844 O O . LYS A 1 230 ? 5.029 11.422 0.617 1.00 86.50 230 LYS A O 1
ATOM 1849 N N . TYR A 1 231 ? 4.886 10.729 -1.519 1.00 88.12 231 TYR A N 1
ATOM 1850 C CA . TYR A 1 231 ? 5.431 9.395 -1.299 1.00 88.12 231 TYR A CA 1
ATOM 1851 C C . TYR A 1 231 ? 6.835 9.266 -1.921 1.00 88.12 231 TYR A C 1
ATOM 1853 O O . TYR A 1 231 ? 6.960 8.802 -3.059 1.00 88.12 231 TYR A O 1
ATOM 1861 N N . PRO A 1 232 ? 7.903 9.668 -1.202 1.00 90.94 232 PRO A N 1
ATOM 1862 C CA . PRO A 1 232 ? 9.255 9.771 -1.763 1.00 90.94 232 PRO A CA 1
ATOM 1863 C C . PRO A 1 232 ? 9.806 8.432 -2.268 1.00 90.94 232 PRO A C 1
ATOM 1865 O O . PRO A 1 232 ? 10.439 8.392 -3.319 1.00 90.94 232 PRO A O 1
ATOM 1868 N N . LEU A 1 233 ? 9.493 7.316 -1.599 1.00 91.69 233 LEU A N 1
ATOM 1869 C CA . LEU A 1 233 ? 9.905 5.987 -2.065 1.00 91.69 233 LEU A CA 1
ATOM 1870 C C . LEU A 1 233 ? 9.336 5.644 -3.450 1.00 91.69 233 LEU A C 1
ATOM 1872 O O . LEU A 1 233 ? 10.028 5.046 -4.267 1.00 91.69 233 LEU A O 1
ATOM 1876 N N . GLY A 1 234 ? 8.086 6.022 -3.732 1.00 93.81 234 GLY A N 1
ATOM 1877 C CA . GLY A 1 234 ? 7.480 5.793 -5.045 1.00 93.81 234 GLY A CA 1
ATOM 1878 C C . GLY A 1 234 ? 8.132 6.642 -6.131 1.00 93.81 234 GLY A C 1
ATOM 1879 O O . GLY A 1 234 ? 8.395 6.139 -7.221 1.00 93.81 234 GLY A O 1
ATOM 1880 N N . VAL A 1 235 ? 8.463 7.898 -5.812 1.00 96.12 235 VAL A N 1
ATOM 1881 C CA . VAL A 1 235 ? 9.209 8.780 -6.721 1.00 96.12 235 VAL A CA 1
ATOM 1882 C C . VAL A 1 235 ? 10.576 8.178 -7.054 1.00 96.12 235 VAL A C 1
ATOM 1884 O O . VAL A 1 235 ? 10.917 8.048 -8.228 1.00 96.12 235 VAL A O 1
ATOM 1887 N N . GLY A 1 236 ? 11.320 7.729 -6.039 1.00 96.81 236 GLY A N 1
ATOM 1888 C CA . GLY A 1 236 ? 12.595 7.038 -6.234 1.00 96.81 236 GLY A CA 1
ATOM 1889 C C . GLY A 1 236 ? 12.462 5.785 -7.107 1.00 96.81 236 GLY A C 1
ATOM 1890 O O . GLY A 1 236 ? 13.267 5.585 -8.017 1.00 96.81 236 GLY A O 1
ATOM 1891 N N . ASN A 1 237 ? 11.414 4.979 -6.898 1.00 97.38 237 ASN A N 1
ATOM 1892 C CA . ASN A 1 237 ? 11.167 3.771 -7.689 1.00 97.38 237 ASN A CA 1
ATOM 1893 C C . ASN A 1 237 ? 10.885 4.076 -9.165 1.00 97.38 237 ASN A C 1
ATOM 1895 O O . ASN A 1 237 ? 11.422 3.386 -10.029 1.00 97.38 237 ASN A O 1
ATOM 1899 N N . ALA A 1 238 ? 10.076 5.097 -9.465 1.00 97.81 238 ALA A N 1
ATOM 1900 C CA . ALA A 1 238 ? 9.800 5.504 -10.843 1.00 97.81 238 ALA A CA 1
ATOM 1901 C C . ALA A 1 238 ? 11.082 5.976 -11.551 1.00 97.81 238 ALA A C 1
ATOM 1903 O O . ALA A 1 238 ? 11.424 5.461 -12.614 1.00 97.81 238 ALA A O 1
ATOM 1904 N N . LEU A 1 239 ? 11.858 6.849 -10.901 1.00 98.06 239 LEU A N 1
ATOM 1905 C CA . LEU A 1 239 ? 13.129 7.355 -11.433 1.00 98.06 239 LEU A CA 1
ATOM 1906 C C . LEU A 1 239 ? 14.161 6.243 -11.645 1.00 98.06 239 LEU A C 1
ATOM 1908 O O . LEU A 1 239 ? 14.854 6.223 -12.661 1.00 98.06 239 LEU A O 1
ATOM 1912 N N . LYS A 1 240 ? 14.249 5.285 -10.715 1.00 98.25 240 LYS A N 1
ATOM 1913 C CA . LYS A 1 240 ? 15.107 4.105 -10.869 1.00 98.25 240 LYS A CA 1
ATOM 1914 C C . LYS A 1 240 ? 14.678 3.269 -12.079 1.00 98.25 240 LYS A C 1
ATOM 1916 O O . LYS A 1 240 ? 15.540 2.814 -12.826 1.00 98.25 240 LYS A O 1
ATOM 1921 N N . SER A 1 241 ? 13.378 3.055 -12.276 1.00 98.19 241 SER A N 1
ATOM 1922 C CA . SER A 1 241 ? 12.872 2.298 -13.425 1.00 98.19 241 SER A CA 1
ATOM 1923 C C . SER A 1 241 ? 13.188 2.988 -14.760 1.00 98.19 241 SER A C 1
ATOM 1925 O O . SER A 1 241 ? 13.576 2.318 -15.718 1.00 98.19 241 SER A O 1
ATOM 1927 N N . GLU A 1 242 ? 13.115 4.319 -14.821 1.00 97.75 242 GLU A N 1
ATOM 1928 C CA . GLU A 1 242 ? 13.562 5.096 -15.987 1.00 97.75 242 GLU A CA 1
ATOM 1929 C C . GLU A 1 242 ? 15.079 4.983 -16.206 1.00 97.75 242 GLU A C 1
ATOM 1931 O O . GLU A 1 242 ? 15.531 4.743 -17.329 1.00 97.75 242 GLU A O 1
ATOM 1936 N N . ALA A 1 243 ? 15.874 5.072 -15.134 1.00 97.69 243 ALA A N 1
ATOM 1937 C CA . ALA A 1 243 ? 17.322 4.868 -15.186 1.00 97.69 243 ALA A CA 1
ATOM 1938 C C . ALA A 1 243 ? 17.689 3.475 -15.721 1.00 97.69 243 ALA A C 1
ATOM 1940 O O . ALA A 1 243 ? 18.593 3.346 -16.549 1.00 97.69 243 ALA A O 1
ATOM 1941 N N . ASP A 1 244 ? 16.960 2.438 -15.293 1.00 97.81 244 ASP A N 1
ATOM 1942 C CA . ASP A 1 244 ? 17.140 1.071 -15.776 1.00 97.81 244 ASP A CA 1
ATOM 1943 C C . ASP A 1 244 ? 16.924 0.995 -17.298 1.00 97.81 244 ASP A C 1
ATOM 1945 O O . ASP A 1 244 ? 17.721 0.356 -17.987 1.00 97.81 244 ASP A O 1
ATOM 1949 N N . ILE A 1 245 ? 15.920 1.692 -17.846 1.00 97.56 245 ILE A N 1
ATOM 1950 C CA . ILE A 1 245 ? 15.690 1.775 -19.299 1.00 97.56 245 ILE A CA 1
ATOM 1951 C C . ILE A 1 245 ? 16.860 2.460 -20.016 1.00 97.56 245 ILE A C 1
ATOM 1953 O O . ILE A 1 245 ? 17.369 1.909 -20.995 1.00 97.56 245 ILE A O 1
ATOM 1957 N N . TYR A 1 246 ? 17.324 3.619 -19.539 1.00 97.31 246 TYR A N 1
ATOM 1958 C CA . TYR A 1 246 ? 18.469 4.309 -20.151 1.00 97.31 246 TYR A CA 1
ATOM 1959 C C . TYR A 1 246 ? 19.737 3.453 -20.119 1.00 97.31 246 TYR A C 1
ATOM 1961 O O . TYR A 1 246 ? 20.454 3.367 -21.118 1.00 97.31 246 TYR A O 1
ATOM 1969 N N . ARG A 1 247 ? 19.962 2.730 -19.016 1.00 96.75 247 ARG A N 1
ATOM 1970 C CA . ARG A 1 247 ? 21.069 1.780 -18.881 1.00 96.75 247 ARG A CA 1
ATOM 1971 C C . ARG A 1 247 ? 20.978 0.664 -19.921 1.00 96.75 247 ARG A C 1
ATOM 1973 O O . ARG A 1 247 ? 21.984 0.352 -20.553 1.00 96.75 247 ARG A O 1
ATOM 1980 N N . PHE A 1 248 ? 19.798 0.071 -20.120 1.00 94.12 248 PHE A N 1
ATOM 1981 C CA . PHE A 1 248 ? 19.587 -0.952 -21.153 1.00 94.12 248 PHE A CA 1
ATOM 1982 C C . PHE A 1 248 ? 19.780 -0.408 -22.574 1.00 94.12 248 PHE A C 1
ATOM 1984 O O . PHE A 1 248 ? 20.281 -1.129 -23.433 1.00 94.12 248 PHE A O 1
ATOM 1991 N N . ALA A 1 249 ? 19.443 0.861 -22.814 1.00 93.69 249 ALA A N 1
ATOM 1992 C CA . ALA A 1 249 ? 19.666 1.541 -24.089 1.00 93.69 249 ALA A CA 1
ATOM 1993 C C . ALA A 1 249 ? 21.136 1.950 -24.336 1.00 93.69 249 ALA A C 1
ATOM 1995 O O . ALA A 1 249 ? 21.451 2.469 -25.405 1.00 93.69 249 ALA A O 1
ATOM 1996 N N . GLY A 1 250 ? 22.039 1.727 -23.371 1.00 94.62 250 GLY A N 1
ATOM 1997 C CA . GLY A 1 250 ? 23.454 2.102 -23.462 1.00 94.62 250 GLY A CA 1
ATOM 1998 C C . GLY A 1 250 ? 23.745 3.570 -23.133 1.00 94.62 250 GLY A C 1
ATOM 1999 O O . GLY A 1 250 ? 24.886 4.008 -23.271 1.00 94.62 250 GLY A O 1
ATOM 2000 N N . ASP A 1 251 ? 22.748 4.326 -22.668 1.00 97.19 251 ASP A N 1
ATOM 2001 C CA . ASP A 1 251 ? 22.905 5.720 -22.261 1.00 97.19 251 ASP A CA 1
ATOM 2002 C C . ASP A 1 251 ? 23.289 5.810 -20.779 1.00 97.19 251 ASP A C 1
ATOM 2004 O O . ASP A 1 251 ? 22.462 6.015 -19.887 1.00 97.19 251 ASP A O 1
ATOM 2008 N N . ALA A 1 252 ? 24.574 5.582 -20.512 1.00 96.94 252 ALA A N 1
ATOM 2009 C CA . ALA A 1 252 ? 25.108 5.548 -19.155 1.00 96.94 252 ALA A CA 1
ATOM 2010 C C . ALA A 1 252 ? 25.029 6.908 -18.439 1.00 96.94 252 ALA A C 1
ATOM 2012 O O . ALA A 1 252 ? 24.888 6.937 -17.217 1.00 96.94 252 ALA A O 1
ATOM 2013 N N . GLU A 1 253 ? 25.105 8.016 -19.182 1.00 97.69 253 GLU A N 1
ATOM 2014 C CA . GLU A 1 253 ? 25.060 9.369 -18.622 1.00 97.69 253 GLU A CA 1
ATOM 2015 C C . GLU A 1 253 ? 23.670 9.672 -18.054 1.00 97.69 253 GLU A C 1
ATOM 2017 O O . GLU A 1 253 ? 23.549 9.979 -16.865 1.00 97.69 253 GLU A O 1
ATOM 2022 N N . ARG A 1 254 ? 22.609 9.471 -18.852 1.00 96.50 254 ARG A N 1
ATOM 2023 C CA . ARG A 1 254 ? 21.232 9.636 -18.364 1.00 96.50 254 ARG A CA 1
ATOM 2024 C C . ARG A 1 254 ? 20.885 8.617 -17.290 1.00 96.50 254 ARG A C 1
ATOM 2026 O O . ARG A 1 254 ? 20.241 8.971 -16.307 1.00 96.50 254 ARG A O 1
ATOM 2033 N N . ALA A 1 255 ? 21.325 7.366 -17.426 1.00 97.88 255 ALA A N 1
ATOM 2034 C CA . ALA A 1 255 ? 21.090 6.367 -16.388 1.00 97.88 255 ALA A CA 1
ATOM 2035 C C . ALA A 1 255 ? 21.653 6.818 -15.030 1.00 97.88 255 ALA A C 1
ATOM 2037 O O . ALA A 1 255 ? 20.937 6.785 -14.030 1.00 97.88 255 ALA A O 1
ATOM 2038 N N . LEU A 1 256 ? 22.907 7.287 -14.994 1.00 98.25 256 LEU A N 1
ATOM 2039 C CA . LEU A 1 256 ? 23.539 7.768 -13.765 1.00 98.25 256 LEU A CA 1
ATOM 2040 C C . LEU A 1 256 ? 22.803 8.977 -13.177 1.00 98.25 256 LEU A C 1
ATOM 2042 O O . LEU A 1 256 ? 22.539 8.995 -11.977 1.00 98.25 256 LEU A O 1
ATOM 2046 N N . GLU A 1 257 ? 22.418 9.947 -14.011 1.00 98.00 257 GLU A N 1
ATOM 2047 C CA . GLU A 1 257 ? 21.647 11.115 -13.572 1.00 98.00 257 GLU A CA 1
ATOM 2048 C C . GLU A 1 257 ? 20.351 10.702 -12.852 1.00 98.00 257 GLU A C 1
ATOM 2050 O O . GLU A 1 257 ? 20.050 11.191 -11.760 1.00 98.00 257 GLU A O 1
ATOM 2055 N N . TYR A 1 258 ? 19.584 9.779 -13.437 1.00 97.62 258 TYR A N 1
ATOM 2056 C CA . TYR A 1 258 ? 18.318 9.331 -12.857 1.00 97.62 258 TYR A CA 1
ATOM 2057 C C . TYR A 1 258 ? 18.512 8.436 -11.627 1.00 97.62 258 TYR A C 1
ATOM 2059 O O . TYR A 1 258 ? 17.724 8.537 -10.685 1.00 97.62 258 TYR A O 1
ATOM 2067 N N . TYR A 1 259 ? 19.571 7.621 -11.571 1.00 98.38 259 TYR A N 1
ATOM 2068 C CA . TYR A 1 259 ? 19.908 6.876 -10.355 1.00 98.38 259 TYR A CA 1
ATOM 2069 C C . TYR A 1 259 ? 20.271 7.803 -9.189 1.00 98.38 259 TYR A C 1
ATOM 2071 O O . TYR A 1 259 ? 19.819 7.558 -8.07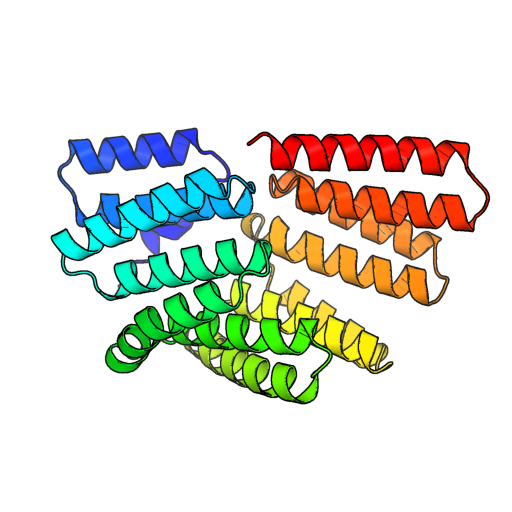1 1.00 98.38 259 TYR A O 1
ATOM 2079 N N . GLU A 1 260 ? 21.023 8.882 -9.425 1.00 98.00 260 GLU A N 1
ATOM 2080 C CA . GLU A 1 260 ? 21.346 9.861 -8.376 1.00 98.00 260 GLU A CA 1
ATOM 2081 C C . GLU A 1 260 ? 20.095 10.607 -7.893 1.00 98.00 260 GLU A C 1
ATOM 2083 O O . GLU A 1 260 ? 19.893 10.773 -6.688 1.00 98.00 260 GLU A O 1
ATOM 2088 N N . LYS A 1 261 ? 19.182 10.973 -8.806 1.00 97.12 261 LYS A N 1
ATOM 2089 C CA . LYS A 1 261 ? 17.871 11.519 -8.414 1.00 97.12 261 LYS A CA 1
ATOM 2090 C C . LYS A 1 261 ? 17.084 10.521 -7.563 1.00 97.12 261 LYS A C 1
ATOM 2092 O O . LYS A 1 261 ? 16.553 10.902 -6.524 1.00 97.12 261 LYS A O 1
ATOM 2097 N N . ALA A 1 262 ? 17.019 9.250 -7.967 1.00 97.25 262 ALA A N 1
ATOM 2098 C CA . ALA A 1 262 ? 16.324 8.213 -7.205 1.00 97.25 262 ALA A CA 1
ATOM 2099 C C . ALA A 1 262 ? 16.921 8.040 -5.799 1.00 97.25 262 ALA A C 1
ATOM 2101 O O . ALA A 1 262 ? 16.181 7.992 -4.816 1.00 97.25 262 ALA A O 1
ATOM 2102 N N . LYS A 1 263 ? 18.255 8.018 -5.696 1.00 96.62 263 LYS A N 1
ATOM 2103 C CA . LYS A 1 263 ? 18.987 7.937 -4.428 1.00 96.62 263 LYS A CA 1
ATOM 2104 C C . LYS A 1 263 ? 18.636 9.088 -3.487 1.00 96.62 263 LYS A C 1
ATOM 2106 O O . LYS A 1 263 ? 18.334 8.827 -2.327 1.00 96.62 263 LYS A O 1
ATOM 2111 N N . HIS A 1 264 ? 18.590 10.322 -3.989 1.00 95.12 264 HIS A N 1
ATOM 2112 C CA . HIS A 1 264 ? 18.192 11.482 -3.187 1.00 95.12 264 HIS A CA 1
ATOM 2113 C C . HIS A 1 264 ? 16.808 11.297 -2.535 1.00 95.12 264 HIS A C 1
ATOM 2115 O O . HIS A 1 264 ? 16.627 11.608 -1.358 1.00 95.12 264 HIS A O 1
ATOM 2121 N N . TYR A 1 265 ? 15.839 10.735 -3.266 1.00 93.62 265 TYR A N 1
ATOM 2122 C CA . TYR A 1 265 ? 14.507 10.451 -2.720 1.00 93.62 265 TYR A CA 1
ATOM 2123 C C . TYR A 1 265 ? 14.494 9.308 -1.700 1.00 93.62 265 TYR A C 1
ATOM 2125 O O . TYR A 1 265 ? 13.722 9.368 -0.742 1.00 93.62 265 TYR A O 1
ATOM 2133 N N . TYR A 1 266 ? 15.330 8.281 -1.870 1.00 92.19 266 TYR A N 1
ATOM 2134 C CA . TYR A 1 266 ? 15.463 7.221 -0.867 1.00 92.19 266 TYR A CA 1
ATOM 2135 C C . TYR A 1 266 ? 16.084 7.748 0.432 1.00 92.19 266 TYR A C 1
ATOM 2137 O O . TYR A 1 266 ? 15.544 7.495 1.505 1.00 92.19 266 TYR A O 1
ATOM 2145 N N . GLU A 1 267 ? 17.139 8.560 0.348 1.00 90.06 267 GLU A N 1
ATOM 2146 C CA . GLU A 1 267 ? 17.772 9.189 1.519 1.00 90.06 267 GLU A CA 1
ATOM 2147 C C . GLU A 1 267 ? 16.811 10.144 2.246 1.00 90.06 267 GLU A C 1
ATOM 2149 O O . GLU A 1 267 ? 16.746 10.167 3.479 1.00 90.06 267 GLU A O 1
ATOM 2154 N N . ALA A 1 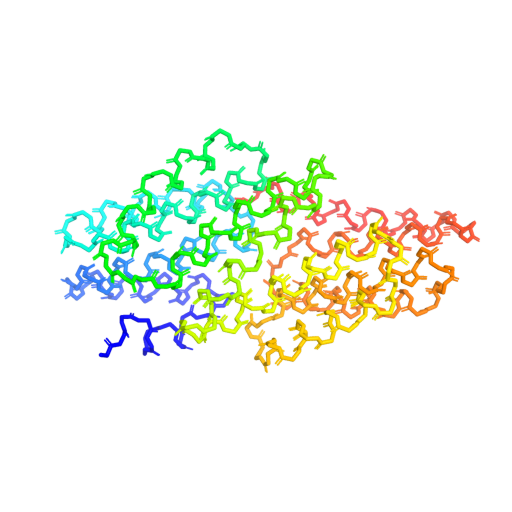268 ? 16.003 10.899 1.495 1.00 84.81 268 ALA A N 1
ATOM 2155 C CA . ALA A 1 268 ? 14.944 11.730 2.060 1.00 84.81 268 ALA A CA 1
ATOM 2156 C C . ALA A 1 268 ? 13.864 10.905 2.787 1.00 84.81 268 ALA A C 1
ATOM 2158 O O . ALA A 1 268 ? 13.295 11.386 3.760 1.00 84.81 268 ALA A O 1
ATOM 2159 N N . ALA A 1 269 ? 13.589 9.673 2.347 1.00 82.81 269 ALA A N 1
ATOM 2160 C CA . ALA A 1 269 ? 12.623 8.784 2.995 1.00 82.81 269 ALA A CA 1
ATOM 2161 C C . ALA A 1 269 ? 13.176 8.087 4.252 1.00 82.81 269 ALA A C 1
ATOM 2163 O O . ALA A 1 269 ? 12.403 7.715 5.130 1.00 82.81 269 ALA A O 1
ATOM 2164 N N . GLU A 1 270 ? 14.494 7.881 4.338 1.00 72.94 270 GLU A N 1
ATOM 2165 C CA . GLU A 1 270 ? 15.157 7.273 5.504 1.00 72.94 270 GLU A CA 1
ATOM 2166 C C . GLU A 1 270 ? 15.441 8.280 6.628 1.00 72.94 270 GLU A C 1
ATOM 2168 O O . GLU A 1 270 ? 15.585 7.897 7.791 1.00 72.94 270 GLU A O 1
ATOM 2173 N N . SER A 1 271 ? 15.536 9.567 6.289 1.00 62.31 271 SER A N 1
ATOM 2174 C CA . SER A 1 271 ? 15.870 10.646 7.229 1.00 62.31 271 SER A CA 1
ATOM 2175 C C . SER A 1 271 ? 14.671 11.230 7.992 1.00 62.31 271 SER A C 1
ATOM 2177 O O . SER A 1 271 ? 14.870 12.078 8.865 1.00 62.31 271 SER A O 1
ATOM 2179 N N . THR A 1 272 ? 13.451 10.759 7.712 1.00 51.44 272 THR A N 1
ATOM 2180 C CA . THR A 1 272 ? 12.174 11.215 8.299 1.00 51.44 272 THR A CA 1
ATOM 2181 C C . THR A 1 272 ? 11.496 10.125 9.123 1.00 51.44 272 THR A C 1
ATOM 2183 O O . THR A 1 272 ? 11.034 10.416 10.250 1.00 51.44 272 THR A O 1
#

pLDDT: mean 90.97, std 13.21, range [29.52, 98.69]

Secondary structure (DSSP, 8-state):
--TTTTTHHHH--S-HHHHHHHHHHHHHTT-HHHHHHHHHHHHHHHHHTT-HHHHHHHHHHHHHHHHHHT-HHHHHHHHHHHHHHHHHTT-HHHHHHHHHHHHHHHHHTT-HHHHHHHHHHHHHHHHHTT-HHHHHHHHHHHHHHHHHHT-HHHHHHHHHHHHHHHHHTT-HHHHHHHHHHHHHH--SGGGHHHHHHHHHHHHHHHHHTT-HHHHHHHHHHHHHHHHHTT-HHHHHHHHHHHHHHHHHTT-HHHHHHHHHHHHHHHHHHH--

Foldseek 3Di:
DDPCDPVVVPLLPLDLVVLVVQLVVCVVVVVLSSNLVSLLSNLVSCVLLLVLVVSLVSLVVSLVSCVVVVPLQSNLSSLLSNLSSCVVVVVVVSVVVSLVSNVVVCVVVVPLQSQLSSLQSQLVVVLVVVNNVSNVVSLVSSCVSCVVVVPLLSQLQSLQSVLVSCVVVVVNVSSVVSLVRSVVSQDDLSSLQSQLSSLQSVLVVCVVVPVNVSSLVSLVSSLVSCVSSSRLLSNLSSLQSNLVSCVVVVNPVSSVVSNVVSVVSVVVSVVD

Sequence (272 aa):
MTLISAAAEGLRLRDEQKITAALDNAVKQQNAVTAAEIRLIHANYFFFTVQNRRALEEYEQVAQAAAETGDEILSALARIGQADVHFRSSDYKRVTEMIAKAEPVFRRNAFDEGLGHVSRLRGHMPFYAGDYEASLRYFAEALKHYEKAGYAFGLGSVHKYLGDIQIERGENEQALAEYDRAERYFRTPEDAFGLGWVFWARGVFHQNVGNFEKALQLFDQAHAFFVSAKYPLGVGNALKSEADIYRFAGDAERALEYYEKAKHYYEAAEST